Protein AF-0000000083951639 (afdb_homodimer)

Foldseek 3Di:
DKFKWKKKKKKFQPDFPVRVCVFQNAAPDWGAFQAFDDPVRDTHRITMGMHTPDSPRPDDHQVRLVVVLVSCVPTDCVVRVVGIQIAMEMEMEDAVPDDDDDDDPVSVVSCVVVVHYYYYDYDYD/DKFKWKKKKKKFQPDFPVRVCVFQNAAPDWGAFQAFDDPVRDTHRITMGMHTPDSPRPDDHQVRLVVVLVSCVPTDCPVRVVGIQIAMEMEMEDAVPDDDDDDDPVSVVSCVVVVHYYYYDYDYD

Sequence (250 aa):
MLDSYATLRVTSDTLSLKDINDLLGEPSDGFSKGDEYGNAKRLRNHTQWNLTLGRDKNSSLQSDILEILEFLSHKETDNLFEECSVDIFCMLSSDNGQGSFTLDQNVCDKLSKLKLPITFDFYSDMLDSYATLRVTSDTLSLKDINDLLGEPSDGFSKGDEYGNAKRLRNHTQWNLTLGRDKNSSLQSDILEILEFLSHKETDNLFEECSVDIFCMLSSDNGQGSFTLDQNVCDKLSKLKLPITFDFYSD

InterPro domains:
  IPR025459 Domain of unknown function DUF4279 [PF14106] (5-124)

Structure (mmCIF, N/CA/C/O backbone):
data_AF-0000000083951639-model_v1
#
loop_
_entity.id
_entity.type
_entity.pdbx_description
1 polymer 'DUF4279 domain-containing protein'
#
loop_
_atom_site.group_PDB
_atom_site.id
_atom_site.type_symbol
_atom_site.label_atom_id
_atom_site.label_alt_id
_atom_site.label_comp_id
_atom_site.label_asym_id
_atom_site.label_entity_id
_atom_site.label_seq_id
_atom_site.pdbx_PDB_ins_code
_atom_site.Cartn_x
_atom_site.Cartn_y
_atom_site.Cartn_z
_atom_site.occupancy
_atom_site.B_iso_or_equiv
_atom_site.auth_seq_id
_atom_site.auth_comp_id
_atom_site.auth_asym_id
_atom_site.auth_atom_id
_atom_site.pdbx_PDB_model_num
ATOM 1 N N . MET A 1 1 ? 15.047 6.73 -12.352 1 79.44 1 MET A N 1
ATOM 2 C CA . MET A 1 1 ? 13.672 6.438 -12.75 1 79.44 1 MET A CA 1
ATOM 3 C C . MET A 1 1 ? 13.141 5.211 -12.023 1 79.44 1 MET A C 1
ATOM 5 O O . MET A 1 1 ? 13.898 4.297 -11.703 1 79.44 1 MET A O 1
ATOM 9 N N . LEU A 1 2 ? 11.812 5.215 -11.641 1 86.19 2 LEU A N 1
ATOM 10 C CA . LEU A 1 2 ? 11.203 4.113 -10.906 1 86.19 2 LEU A CA 1
ATOM 11 C C . LEU A 1 2 ? 10.531 3.131 -11.859 1 86.19 2 LEU A C 1
ATOM 13 O O . LEU A 1 2 ? 9.648 3.516 -12.633 1 86.19 2 LEU A O 1
ATOM 17 N N . ASP A 1 3 ? 11.125 1.954 -11.984 1 90.31 3 ASP A N 1
ATOM 18 C CA . ASP A 1 3 ? 10.469 0.857 -12.695 1 90.31 3 ASP A CA 1
ATOM 19 C C . ASP A 1 3 ? 9.672 -0.02 -11.734 1 90.31 3 ASP A C 1
ATOM 21 O O . ASP A 1 3 ? 10.141 -0.333 -10.641 1 90.31 3 ASP A O 1
ATOM 25 N N . SER A 1 4 ? 8.477 -0.236 -12.078 1 93.44 4 SER A N 1
ATOM 26 C CA . SER A 1 4 ? 7.645 -1.018 -11.172 1 93.44 4 SER A CA 1
ATOM 27 C C . SER A 1 4 ? 6.688 -1.921 -11.945 1 93.44 4 SER A C 1
ATOM 29 O O . SER A 1 4 ? 6.352 -1.64 -13.094 1 93.44 4 SER A O 1
ATOM 31 N N . TYR A 1 5 ? 6.305 -3.018 -11.32 1 94.19 5 TYR A N 1
ATOM 32 C CA . TYR A 1 5 ? 5.238 -3.875 -11.836 1 94.19 5 TYR A CA 1
ATOM 33 C C . TYR A 1 5 ? 4.562 -4.637 -10.703 1 94.19 5 TYR A C 1
ATOM 35 O O . TYR A 1 5 ? 5.082 -4.691 -9.586 1 94.19 5 TYR A O 1
ATOM 43 N N . ALA A 1 6 ? 3.422 -5.16 -11.016 1 96.88 6 ALA A N 1
ATOM 44 C CA . ALA A 1 6 ? 2.65 -5.953 -10.055 1 96.88 6 ALA A CA 1
ATOM 45 C C . ALA A 1 6 ? 2.357 -7.344 -10.609 1 96.88 6 ALA A C 1
ATOM 47 O O . ALA A 1 6 ? 2.139 -7.512 -11.812 1 96.88 6 ALA A O 1
ATOM 48 N N . THR A 1 7 ? 2.391 -8.305 -9.758 1 97.69 7 THR A N 1
ATOM 49 C CA . THR A 1 7 ? 2.115 -9.688 -10.117 1 97.69 7 THR A CA 1
ATOM 50 C C . THR A 1 7 ? 1.106 -10.305 -9.156 1 97.69 7 THR A C 1
ATOM 52 O O . THR A 1 7 ? 1.239 -10.172 -7.934 1 97.69 7 THR A O 1
ATOM 55 N N . LEU A 1 8 ? 0.088 -10.945 -9.711 1 98 8 LEU A N 1
ATOM 56 C CA . LEU A 1 8 ? -0.769 -11.82 -8.914 1 98 8 LEU A CA 1
ATOM 57 C C . LEU A 1 8 ? 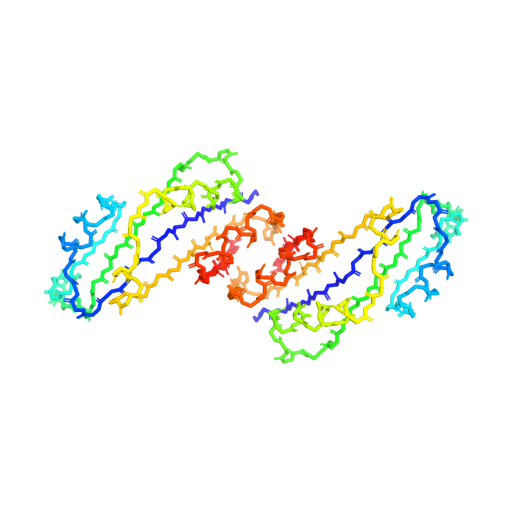-0.109 -13.18 -8.703 1 98 8 LEU A C 1
ATOM 59 O O . LEU A 1 8 ? 0.292 -13.836 -9.664 1 98 8 LEU A O 1
ATOM 63 N N . ARG A 1 9 ? 0.013 -13.586 -7.484 1 98.56 9 ARG A N 1
ATOM 64 C CA . ARG A 1 9 ? 0.642 -14.867 -7.176 1 98.56 9 ARG A CA 1
ATOM 65 C C . ARG A 1 9 ? -0.349 -15.812 -6.508 1 98.56 9 ARG A C 1
ATOM 67 O O . ARG A 1 9 ? -1.06 -15.422 -5.578 1 98.56 9 ARG A O 1
ATOM 74 N N . VAL A 1 10 ? -0.388 -16.984 -6.957 1 98.19 10 VAL A N 1
ATOM 75 C CA . VAL A 1 10 ? -1.181 -18.062 -6.371 1 98.19 10 VAL A CA 1
ATOM 76 C C . VAL A 1 10 ? -0.284 -19.266 -6.074 1 98.19 10 VAL A C 1
ATOM 78 O O . VAL A 1 10 ? 0.424 -19.75 -6.957 1 98.19 10 VAL A O 1
ATOM 81 N N . THR A 1 11 ? -0.278 -19.703 -4.887 1 98.5 11 THR A N 1
ATOM 82 C CA . THR A 1 11 ? 0.527 -20.844 -4.449 1 98.5 11 THR A CA 1
ATOM 83 C C . THR A 1 11 ? -0.359 -21.938 -3.861 1 98.5 11 THR A C 1
ATOM 85 O O . THR A 1 11 ? -1.304 -21.656 -3.123 1 98.5 11 THR A O 1
ATOM 88 N N . SER A 1 12 ? -0.054 -23.156 -4.168 1 98 12 SER A N 1
ATOM 89 C CA . SER A 1 12 ? -0.842 -24.266 -3.637 1 98 12 SER A CA 1
ATOM 90 C C . SER A 1 12 ? 0.036 -25.469 -3.34 1 98 12 SER A C 1
ATOM 92 O O . SER A 1 12 ? 0.951 -25.781 -4.105 1 98 12 SER A O 1
ATOM 94 N N . ASP A 1 13 ? -0.342 -26.172 -2.316 1 97 13 ASP A N 1
ATOM 95 C CA . ASP A 1 13 ? 0.334 -27.438 -1.987 1 97 13 ASP A CA 1
ATOM 96 C C . ASP A 1 13 ? -0.457 -28.625 -2.5 1 97 13 ASP A C 1
ATOM 98 O O . ASP A 1 13 ? 0.033 -29.766 -2.473 1 97 13 ASP A O 1
ATOM 102 N N . THR A 1 14 ? -1.58 -28.406 -2.953 1 95.88 14 THR A N 1
ATOM 103 C CA . THR A 1 14 ? -2.457 -29.531 -3.289 1 95.88 14 THR A CA 1
ATOM 104 C C . THR A 1 14 ? -2.832 -29.5 -4.766 1 95.88 14 THR A C 1
ATOM 106 O O . THR A 1 14 ? -2.883 -30.531 -5.422 1 95.88 14 THR A O 1
ATOM 109 N N . LEU A 1 15 ? -3.008 -28.328 -5.312 1 96.5 15 LEU A N 1
ATOM 110 C CA . LEU A 1 15 ? -3.455 -28.203 -6.695 1 96.5 15 LEU A CA 1
ATOM 111 C C . LEU A 1 15 ? -2.266 -28.188 -7.648 1 96.5 15 LEU A C 1
ATOM 113 O O . LEU A 1 15 ? -1.216 -27.625 -7.324 1 96.5 15 LEU A O 1
ATOM 117 N N . SER A 1 16 ? -2.492 -28.75 -8.844 1 97 16 SER A N 1
ATOM 118 C CA . SER A 1 16 ? -1.517 -28.625 -9.922 1 97 16 SER A CA 1
ATOM 119 C C . SER A 1 16 ? -1.681 -27.312 -10.664 1 97 16 SER A C 1
ATOM 121 O O . SER A 1 16 ? -2.678 -26.609 -10.492 1 97 16 SER A O 1
ATOM 123 N N . LEU A 1 17 ? -0.682 -27.031 -11.477 1 98.06 17 LEU A N 1
ATOM 124 C CA . LEU A 1 17 ? -0.789 -25.828 -12.312 1 98.06 17 LEU A CA 1
ATOM 125 C C . LEU A 1 17 ? -1.994 -25.922 -13.242 1 98.06 17 LEU A C 1
ATOM 127 O O . LEU A 1 17 ? -2.691 -24.938 -13.461 1 98.06 17 LEU A O 1
ATOM 131 N N . LYS A 1 18 ? -2.213 -27.062 -13.781 1 97.44 18 LYS A N 1
ATOM 132 C CA . LYS A 1 18 ? -3.359 -27.281 -14.664 1 97.44 18 LYS A CA 1
ATOM 133 C C . LYS A 1 18 ? -4.672 -26.984 -13.938 1 97.44 18 LYS A C 1
ATOM 135 O O . LYS A 1 18 ? -5.582 -26.375 -14.508 1 97.44 18 LYS A O 1
ATOM 140 N N . ASP A 1 19 ? -4.805 -27.406 -12.68 1 95.69 19 ASP A N 1
ATOM 141 C CA . ASP A 1 19 ? -5.996 -27.141 -11.883 1 95.69 19 ASP A CA 1
ATOM 142 C C . ASP A 1 19 ? -6.246 -25.641 -11.766 1 95.69 19 ASP A C 1
ATOM 144 O O . ASP A 1 19 ? -7.379 -25.172 -11.906 1 95.69 19 ASP A O 1
ATOM 148 N N . ILE A 1 20 ? -5.203 -24.875 -11.484 1 96.62 20 ILE A N 1
ATOM 149 C CA . ILE A 1 20 ? -5.324 -23.422 -11.297 1 96.62 20 ILE A CA 1
ATOM 150 C C . ILE A 1 20 ? -5.617 -22.75 -12.633 1 96.62 20 ILE A C 1
ATOM 152 O O . ILE A 1 20 ? -6.418 -21.812 -12.703 1 96.62 20 ILE A O 1
ATOM 156 N N . ASN A 1 21 ? -5.027 -23.266 -13.734 1 96.44 21 ASN A N 1
ATOM 157 C CA . ASN A 1 21 ? -5.324 -22.766 -15.07 1 96.44 21 ASN A CA 1
ATOM 158 C C . ASN A 1 21 ? -6.809 -22.875 -15.398 1 96.44 21 ASN A C 1
ATOM 160 O O . ASN A 1 21 ? -7.379 -21.984 -16.031 1 96.44 21 ASN A O 1
ATOM 164 N N . ASP A 1 22 ? -7.332 -23.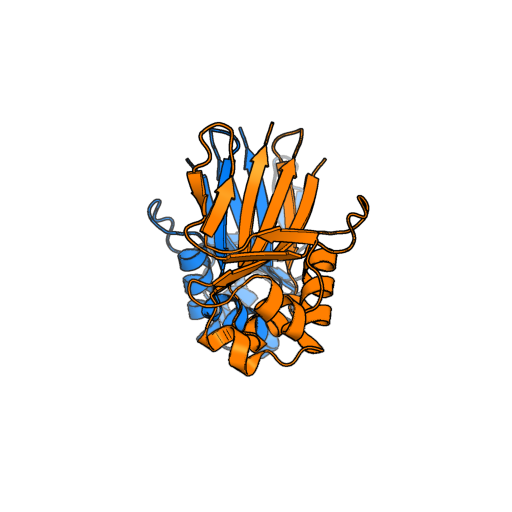938 -15.023 1 94.25 22 ASP A N 1
ATOM 165 C CA . ASP A 1 22 ? -8.75 -24.172 -15.305 1 94.25 22 ASP A CA 1
ATOM 166 C C . ASP A 1 22 ? -9.617 -23.125 -14.609 1 94.25 22 ASP A C 1
ATOM 168 O O . ASP A 1 22 ? -10.703 -22.797 -15.086 1 94.25 22 ASP A O 1
ATOM 172 N N . LEU A 1 23 ? -9.117 -22.609 -13.5 1 93.12 23 LEU A N 1
ATOM 173 C CA . LEU A 1 23 ? -9.867 -21.625 -12.719 1 93.12 23 LEU A CA 1
ATOM 174 C C . LEU A 1 23 ? -9.562 -20.219 -13.195 1 93.12 23 LEU A C 1
ATOM 176 O O . LEU A 1 23 ? -10.469 -19.391 -13.305 1 93.12 23 LEU A O 1
ATOM 180 N N . LEU A 1 24 ? -8.305 -19.906 -13.539 1 95.62 24 LEU A N 1
ATOM 181 C CA . LEU A 1 24 ? -7.875 -18.516 -13.711 1 95.62 24 LEU A CA 1
ATOM 182 C C . LEU A 1 24 ? -7.363 -18.281 -15.133 1 95.62 24 LEU A C 1
ATOM 184 O O . LEU A 1 24 ? -7.191 -17.141 -15.547 1 95.62 24 LEU A O 1
ATOM 188 N N . GLY A 1 25 ? -7.191 -19.266 -15.852 1 95.44 25 GLY A N 1
ATOM 189 C CA . GLY A 1 25 ? -6.527 -19.141 -17.141 1 95.44 25 GLY A CA 1
ATOM 190 C C . GLY A 1 25 ? -5.02 -19.297 -17.047 1 95.44 25 GLY A C 1
ATOM 191 O O . GLY A 1 25 ? -4.48 -19.578 -15.984 1 95.44 25 GLY A O 1
ATOM 192 N N . GLU A 1 26 ? -4.305 -19.094 -18.203 1 96.44 26 GLU A N 1
ATOM 193 C CA . GLU A 1 26 ? -2.859 -19.297 -18.281 1 96.44 26 GLU A CA 1
ATOM 194 C C . GLU A 1 26 ? -2.104 -18.172 -17.578 1 96.44 26 GLU A C 1
ATOM 196 O O . GLU A 1 26 ? -2.432 -17 -17.734 1 96.44 26 GLU A O 1
ATOM 201 N N . PRO A 1 27 ? -1.123 -18.594 -16.812 1 97.44 27 PRO A N 1
ATOM 202 C CA . PRO A 1 27 ? -0.288 -17.594 -16.156 1 97.44 27 PRO A CA 1
ATOM 203 C C . PRO A 1 27 ? 0.772 -17 -17.078 1 97.44 27 PRO A C 1
ATOM 205 O O . PRO A 1 27 ? 0.932 -17.453 -18.203 1 97.44 27 PRO A O 1
ATOM 208 N N . SER A 1 28 ? 1.388 -15.906 -16.594 1 97.25 28 SER A N 1
ATOM 209 C CA . SER A 1 28 ? 2.607 -15.438 -17.25 1 97.25 28 SER A CA 1
ATOM 210 C C . SER A 1 28 ? 3.766 -16.406 -17.016 1 97.25 28 SER A C 1
ATOM 212 O O . SER A 1 28 ? 4.629 -16.562 -17.875 1 97.25 28 SER A O 1
ATOM 214 N N . ASP A 1 29 ? 3.82 -17 -15.82 1 97.44 29 ASP A N 1
ATOM 215 C CA . ASP A 1 29 ? 4.785 -18.031 -15.461 1 97.44 29 ASP A CA 1
ATOM 216 C C . ASP A 1 29 ? 4.273 -18.891 -14.297 1 97.44 29 ASP A C 1
ATOM 218 O O . ASP A 1 29 ? 3.371 -18.469 -13.57 1 97.44 29 ASP A O 1
ATOM 222 N N . GLY A 1 30 ? 4.773 -20.109 -14.258 1 98.25 30 GLY A N 1
ATOM 223 C CA . GLY A 1 30 ? 4.344 -21 -13.188 1 98.25 30 GLY A CA 1
ATOM 224 C C . GLY A 1 30 ? 4.902 -22.406 -13.328 1 98.25 30 GLY A C 1
ATOM 225 O O . GLY A 1 30 ? 5.547 -22.734 -14.32 1 98.25 30 GLY A O 1
ATOM 226 N N . PHE A 1 31 ? 4.711 -23.188 -12.258 1 98.44 31 PHE A N 1
ATOM 227 C CA . PHE A 1 31 ? 5.105 -24.578 -12.234 1 98.44 31 PHE A CA 1
ATOM 228 C C . PHE A 1 31 ? 4.223 -25.375 -11.273 1 98.44 31 PHE A C 1
ATOM 230 O O . PHE A 1 31 ? 3.539 -24.797 -10.43 1 98.44 31 PHE A O 1
ATOM 237 N N . SER A 1 32 ? 4.285 -26.719 -11.445 1 98.19 32 SER A N 1
ATOM 238 C CA . SER A 1 32 ? 3.525 -27.609 -10.562 1 98.19 32 SER A CA 1
ATOM 239 C C . SER A 1 32 ? 4.426 -28.25 -9.508 1 98.19 32 SER A C 1
ATOM 241 O O . SER A 1 32 ? 5.605 -28.484 -9.766 1 98.19 32 SER A O 1
ATOM 243 N N . LYS A 1 33 ? 3.758 -28.438 -8.453 1 97.38 33 LYS A N 1
ATOM 244 C CA . LYS A 1 33 ? 4.438 -29.266 -7.469 1 97.38 33 LYS A CA 1
ATOM 245 C C . LYS A 1 33 ? 4.91 -30.578 -8.094 1 97.38 33 LYS A C 1
ATOM 247 O O . LYS A 1 33 ? 4.172 -31.219 -8.844 1 97.38 33 LYS A O 1
ATOM 252 N N . GLY A 1 34 ? 6.176 -30.953 -7.742 1 97 34 GLY A N 1
ATOM 253 C CA . GLY A 1 34 ? 6.715 -32.219 -8.242 1 97 34 GLY A CA 1
ATOM 254 C C . GLY A 1 34 ? 7.492 -32.062 -9.531 1 97 34 GLY A C 1
ATOM 255 O O . GLY A 1 34 ? 8.219 -32.969 -9.938 1 97 34 GLY A O 1
ATOM 256 N N . ASP A 1 35 ? 7.289 -30.906 -10.25 1 96.62 35 ASP A N 1
ATOM 257 C CA . ASP A 1 35 ? 8.086 -30.641 -11.438 1 96.62 35 ASP A CA 1
ATOM 258 C C . ASP A 1 35 ? 9.57 -30.562 -11.102 1 96.62 35 ASP A C 1
ATOM 260 O O . ASP A 1 35 ? 9.945 -30.062 -10.031 1 96.62 35 ASP A O 1
ATOM 264 N N . GLU A 1 36 ? 10.406 -30.922 -11.992 1 95.81 36 GLU A N 1
ATOM 265 C CA . GLU A 1 36 ? 11.852 -30.812 -11.805 1 95.81 36 GLU A CA 1
ATOM 266 C C . GLU A 1 36 ? 12.352 -29.422 -12.148 1 95.81 36 GLU A C 1
ATOM 268 O O . GLU A 1 36 ? 11.828 -28.781 -13.062 1 95.81 36 GLU A O 1
ATOM 273 N N . TYR A 1 37 ? 13.25 -28.922 -11.336 1 92.81 37 TYR A N 1
ATOM 274 C CA . TYR A 1 37 ? 13.852 -27.625 -11.656 1 92.81 37 TYR A CA 1
ATOM 275 C C . TYR A 1 37 ? 15.336 -27.609 -11.312 1 92.81 37 TYR A C 1
ATOM 277 O O . TYR A 1 37 ? 15.781 -28.359 -10.438 1 92.81 37 TYR A O 1
ATOM 285 N N . GLY A 1 38 ? 16.047 -26.719 -12.047 1 90.38 38 GLY A N 1
ATOM 286 C CA . GLY A 1 38 ? 17.484 -26.562 -11.859 1 90.38 38 GLY A CA 1
ATOM 287 C C . GLY A 1 38 ? 18.297 -27.688 -12.461 1 90.38 38 GLY A C 1
ATOM 288 O O . GLY A 1 38 ? 17.734 -28.641 -13.008 1 90.38 38 GLY A O 1
ATOM 289 N N . ASN A 1 39 ? 19.656 -27.5 -12.375 1 92.44 39 ASN A N 1
ATOM 290 C CA . ASN A 1 39 ? 20.578 -28.484 -12.945 1 92.44 39 ASN A CA 1
ATOM 291 C C . ASN A 1 39 ? 20.547 -29.797 -12.172 1 92.44 39 ASN A C 1
ATOM 293 O O . ASN A 1 39 ? 20.719 -30.875 -12.766 1 92.44 39 ASN A O 1
ATOM 297 N N . ALA A 1 40 ? 20.359 -29.844 -10.914 1 93.25 40 ALA A N 1
ATOM 298 C CA . ALA A 1 40 ? 20.328 -31.016 -10.055 1 93.25 40 ALA A CA 1
ATOM 299 C C . ALA A 1 40 ? 18.953 -31.688 -10.078 1 93.25 40 ALA A C 1
ATOM 301 O O . ALA A 1 40 ? 18.703 -32.625 -9.32 1 93.25 40 ALA A O 1
ATOM 302 N N . LYS A 1 41 ? 18.109 -31.312 -10.828 1 92.62 41 LYS A N 1
ATOM 303 C CA . LYS A 1 41 ? 16.766 -31.859 -11.023 1 92.62 41 LYS A CA 1
ATOM 304 C C . LYS A 1 41 ? 16.016 -31.953 -9.695 1 92.62 41 LYS A C 1
ATOM 306 O O . LYS A 1 41 ? 15.414 -32.969 -9.391 1 92.62 41 LYS A O 1
ATOM 311 N N . ARG A 1 42 ? 16.141 -31 -8.984 1 92.56 42 ARG A N 1
ATOM 312 C CA . ARG A 1 42 ? 15.383 -30.922 -7.746 1 92.56 42 ARG A CA 1
ATOM 313 C C . ARG A 1 42 ? 13.883 -30.828 -8.031 1 92.56 42 ARG A C 1
ATOM 315 O O . ARG A 1 42 ? 13.477 -30.375 -9.102 1 92.56 42 ARG A O 1
ATOM 322 N N . LEU A 1 43 ? 12.992 -31.219 -7.102 1 97.12 43 LEU A N 1
ATOM 323 C CA . LEU A 1 43 ? 11.547 -31.219 -7.289 1 97.12 43 LEU A CA 1
ATOM 324 C C . LEU A 1 43 ? 10.914 -30 -6.613 1 97.12 43 LEU A C 1
ATOM 326 O O . LEU A 1 43 ? 11.266 -29.672 -5.48 1 97.12 43 LEU A O 1
ATOM 330 N N . ARG A 1 44 ? 9.977 -29.422 -7.332 1 97.31 44 ARG A N 1
ATOM 331 C CA . ARG A 1 44 ? 9.219 -28.328 -6.75 1 97.31 44 ARG A CA 1
ATOM 332 C C . ARG A 1 44 ? 8.359 -28.797 -5.582 1 97.31 44 ARG A C 1
ATOM 334 O O . ARG A 1 44 ? 7.684 -29.828 -5.676 1 97.31 44 ARG A O 1
ATOM 341 N N . ASN A 1 45 ? 8.273 -28 -4.527 1 97.19 45 ASN A N 1
ATOM 342 C CA . ASN A 1 45 ? 7.574 -28.438 -3.322 1 97.19 45 ASN A CA 1
ATOM 343 C C . ASN A 1 45 ? 6.172 -27.844 -3.236 1 97.19 45 ASN A C 1
ATOM 345 O O . ASN A 1 45 ? 5.426 -28.141 -2.303 1 97.19 45 ASN A O 1
ATOM 349 N N . HIS A 1 46 ? 5.852 -27.047 -4.148 1 98.5 46 HIS A N 1
ATOM 350 C CA . HIS A 1 46 ? 4.52 -26.469 -4.262 1 98.5 46 HIS A CA 1
ATOM 351 C C . HIS A 1 46 ? 4.219 -26.062 -5.699 1 98.5 46 HIS A C 1
ATOM 353 O O . HIS A 1 46 ? 5.113 -26.062 -6.551 1 98.5 46 HIS A O 1
ATOM 359 N N . THR A 1 47 ? 2.98 -25.828 -5.926 1 98.56 47 THR A N 1
ATOM 360 C CA . THR A 1 47 ? 2.566 -25.25 -7.203 1 98.56 47 THR A CA 1
ATOM 361 C C . THR A 1 47 ? 2.562 -23.734 -7.137 1 98.56 47 THR A C 1
ATOM 363 O O . THR A 1 47 ? 2.129 -23.141 -6.141 1 98.56 47 THR A O 1
ATOM 366 N N . GLN A 1 48 ? 3.043 -23.141 -8.195 1 98.69 48 GLN A N 1
ATOM 367 C CA . GLN A 1 48 ? 3.084 -21.672 -8.297 1 98.69 48 GLN A CA 1
ATOM 368 C C . GLN A 1 48 ? 2.457 -21.203 -9.609 1 98.69 48 GLN A C 1
ATOM 370 O O . GLN A 1 48 ? 2.771 -21.719 -10.68 1 98.69 48 GLN A O 1
ATOM 375 N N . TRP A 1 49 ? 1.519 -20.25 -9.492 1 98.69 49 TRP A N 1
ATOM 376 C CA . TRP A 1 49 ? 0.878 -19.562 -10.609 1 98.69 49 TRP A CA 1
ATOM 377 C C . TRP A 1 49 ? 1.028 -18.047 -10.492 1 98.69 49 TRP A C 1
ATOM 379 O O . TRP A 1 49 ? 0.565 -17.453 -9.516 1 98.69 49 TRP A O 1
ATOM 389 N N . ASN A 1 50 ? 1.749 -17.422 -11.477 1 98.62 50 ASN A N 1
ATOM 390 C CA . ASN A 1 50 ? 1.989 -15.977 -11.461 1 98.62 50 ASN A CA 1
ATOM 391 C C . ASN A 1 50 ? 1.416 -15.297 -12.703 1 98.62 50 ASN A C 1
ATOM 393 O O . ASN A 1 50 ? 1.592 -15.789 -13.82 1 98.62 50 ASN A O 1
ATOM 397 N N . LEU A 1 51 ? 0.746 -14.188 -12.5 1 97.88 51 LEU A N 1
ATOM 398 C CA . LEU A 1 51 ? 0.236 -13.414 -13.625 1 97.88 51 LEU A CA 1
ATOM 399 C C . LEU A 1 51 ? 0.682 -11.953 -13.531 1 97.88 51 LEU A C 1
ATOM 401 O O . LEU A 1 51 ? 0.329 -11.258 -12.578 1 97.88 51 LEU A O 1
ATOM 405 N N . THR A 1 52 ? 1.453 -11.469 -14.383 1 95.88 52 THR A N 1
ATOM 406 C CA . THR A 1 52 ? 1.812 -10.07 -14.578 1 95.88 52 THR A CA 1
ATOM 407 C C . THR A 1 52 ? 1.188 -9.523 -15.859 1 95.88 52 THR A C 1
ATOM 409 O O . THR A 1 52 ? 1.397 -10.078 -16.938 1 95.88 52 THR A O 1
ATOM 412 N N . LEU A 1 53 ? 0.354 -8.422 -15.594 1 89.19 53 LEU A N 1
ATOM 413 C CA . LEU A 1 53 ? -0.347 -7.867 -16.75 1 89.19 53 LEU A CA 1
ATOM 414 C C . LEU A 1 53 ? 0.345 -6.602 -17.25 1 89.19 53 LEU A C 1
ATOM 416 O O . LEU A 1 53 ? 0.902 -5.84 -16.453 1 89.19 53 LEU A O 1
ATOM 420 N N . GLY A 1 54 ? 0.235 -6.09 -18.375 1 68.88 54 GLY A N 1
ATOM 421 C CA . GLY A 1 54 ? 0.542 -4.797 -18.969 1 68.88 54 GLY A CA 1
ATOM 422 C C . GLY A 1 54 ? 1.983 -4.371 -18.766 1 68.88 54 GLY A C 1
ATOM 423 O O . GLY A 1 54 ? 2.248 -3.324 -18.172 1 68.88 54 GLY A O 1
ATOM 424 N N . ARG A 1 55 ? 3.004 -5.027 -19.141 1 69.56 55 ARG A N 1
ATOM 425 C CA . ARG A 1 55 ? 4.367 -4.555 -18.922 1 69.56 55 ARG A CA 1
ATOM 426 C C . ARG A 1 55 ? 4.637 -3.275 -19.703 1 69.56 55 ARG A C 1
ATOM 428 O O . ARG A 1 55 ? 5.762 -3.045 -20.156 1 69.56 55 ARG A O 1
ATOM 435 N N . ASP A 1 56 ? 3.492 -2.477 -19.719 1 69.12 56 ASP A N 1
ATOM 436 C CA . ASP A 1 56 ? 3.752 -1.177 -20.328 1 69.12 56 ASP A CA 1
ATOM 437 C C . ASP A 1 56 ? 4.605 -0.301 -19.422 1 69.12 56 ASP A C 1
ATOM 439 O O . ASP A 1 56 ? 4.203 0.006 -18.297 1 69.12 56 ASP A O 1
ATOM 443 N N . LYS A 1 57 ? 5.777 -0.043 -19.891 1 68.62 57 LYS A N 1
ATOM 444 C CA . LYS A 1 57 ? 6.77 0.729 -19.141 1 68.62 57 LYS A CA 1
ATOM 445 C C . LYS A 1 57 ? 6.215 2.094 -18.75 1 68.62 57 LYS A C 1
ATOM 447 O O . LYS A 1 57 ? 6.719 2.73 -17.828 1 68.62 57 LYS A O 1
ATOM 452 N N . ASN A 1 58 ? 5.082 2.426 -19.359 1 76.31 58 ASN A N 1
ATOM 453 C CA . ASN A 1 58 ? 4.539 3.744 -19.047 1 76.31 58 ASN A CA 1
ATOM 454 C C . ASN A 1 58 ? 3.416 3.662 -18.016 1 76.31 58 ASN A C 1
ATOM 456 O O . ASN A 1 58 ? 2.887 4.688 -17.578 1 76.31 58 ASN A O 1
ATOM 460 N N . SER A 1 59 ? 3.227 2.455 -17.562 1 83.94 59 SER A N 1
ATOM 461 C CA . SER A 1 59 ? 2.131 2.309 -16.609 1 83.94 59 SER A CA 1
ATOM 462 C C . SER A 1 59 ? 2.59 2.613 -15.188 1 83.94 59 SER A C 1
ATOM 464 O O . SER A 1 59 ? 3.771 2.477 -14.867 1 83.94 59 SER A O 1
ATOM 466 N N . SER A 1 60 ? 1.636 3.146 -14.422 1 90.19 60 SER A N 1
ATOM 467 C CA . SER A 1 60 ? 1.91 3.34 -13 1 90.19 60 SER A CA 1
ATOM 468 C C . SER A 1 60 ? 1.659 2.062 -12.211 1 90.19 60 SER A C 1
ATOM 470 O O . SER A 1 60 ? 0.923 1.181 -12.656 1 90.19 60 SER A O 1
ATOM 472 N N . LEU A 1 61 ? 2.275 1.98 -11.148 1 93.69 61 LEU A N 1
ATOM 473 C CA . LEU A 1 61 ? 2.08 0.819 -10.289 1 93.69 61 LEU A CA 1
ATOM 474 C C . LEU A 1 61 ? 0.607 0.651 -9.93 1 93.69 61 LEU A C 1
ATOM 476 O O . LEU A 1 61 ? 0.083 -0.465 -9.945 1 93.69 61 LEU A O 1
ATOM 480 N N . GLN A 1 62 ? -0.018 1.776 -9.648 1 94.44 62 GLN A N 1
ATOM 481 C CA . GLN A 1 62 ? -1.435 1.703 -9.305 1 94.44 62 GLN A CA 1
ATOM 482 C C . GLN A 1 62 ? -2.25 1.122 -10.453 1 94.44 62 GLN A C 1
ATOM 484 O O . GLN A 1 62 ? -3.158 0.319 -10.234 1 94.44 62 GLN A O 1
ATOM 489 N N . SER A 1 63 ? -1.954 1.537 -11.609 1 93.75 63 SER A N 1
ATOM 490 C CA . SER A 1 63 ? -2.676 1.014 -12.766 1 93.75 63 SER A CA 1
ATOM 491 C C . SER A 1 63 ? -2.449 -0.486 -12.922 1 93.75 63 SER A C 1
ATOM 493 O O . SER A 1 63 ? -3.369 -1.224 -13.281 1 93.75 63 SER A O 1
ATOM 495 N N . ASP A 1 64 ? -1.224 -0.929 -12.711 1 95.12 64 ASP A N 1
ATOM 496 C CA . ASP A 1 64 ? -0.916 -2.354 -12.789 1 95.12 64 ASP A CA 1
ATOM 497 C C . ASP A 1 64 ? -1.734 -3.148 -11.773 1 95.12 64 ASP A C 1
ATOM 499 O O . ASP A 1 64 ? -2.295 -4.195 -12.102 1 95.12 64 ASP A O 1
ATOM 503 N N . ILE A 1 65 ? -1.822 -2.646 -10.617 1 97 65 ILE A N 1
ATOM 504 C CA . ILE A 1 65 ? -2.562 -3.307 -9.547 1 97 65 ILE A CA 1
ATOM 505 C C . ILE A 1 65 ? -4.043 -3.375 -9.906 1 97 65 ILE A C 1
ATOM 507 O O . ILE A 1 65 ? -4.676 -4.426 -9.773 1 97 65 ILE A O 1
ATOM 511 N N . LEU A 1 66 ? -4.559 -2.287 -10.414 1 95.56 66 LEU A N 1
ATOM 512 C CA . LEU A 1 66 ? -5.977 -2.219 -10.75 1 95.56 66 LEU A CA 1
ATOM 513 C C . LEU A 1 66 ? -6.316 -3.207 -11.859 1 95.56 66 LEU A C 1
ATOM 515 O O . LEU A 1 66 ? -7.395 -3.809 -11.852 1 95.56 66 LEU A O 1
ATOM 519 N N . GLU A 1 67 ? -5.414 -3.346 -12.773 1 95 67 GLU A N 1
ATOM 520 C CA . GLU A 1 67 ? -5.648 -4.309 -13.852 1 95 67 GLU A CA 1
ATOM 521 C C . GLU A 1 67 ? -5.758 -5.727 -13.305 1 95 67 GLU A C 1
ATOM 523 O O . GLU A 1 67 ? -6.617 -6.5 -13.727 1 95 67 GLU A O 1
ATOM 528 N N . ILE A 1 68 ? -4.918 -6.094 -12.422 1 96.12 68 ILE A N 1
ATOM 529 C CA . ILE A 1 68 ? -4.941 -7.41 -11.797 1 96.12 68 ILE A CA 1
ATOM 530 C C . ILE A 1 68 ? -6.246 -7.594 -11.023 1 96.12 68 ILE A C 1
ATOM 532 O O . ILE A 1 68 ? -6.887 -8.641 -11.117 1 96.12 68 ILE A O 1
ATOM 536 N N . LEU A 1 69 ? -6.609 -6.57 -10.305 1 95.62 69 LEU A N 1
ATOM 537 C CA . LEU A 1 69 ? -7.828 -6.648 -9.5 1 95.62 69 LEU A CA 1
ATOM 538 C C . LEU A 1 69 ? -9.062 -6.77 -10.391 1 95.62 69 LEU A C 1
ATOM 540 O O . LEU A 1 69 ? -10.008 -7.484 -10.062 1 95.62 69 LEU A O 1
ATOM 544 N N . GLU A 1 70 ? -9.039 -6.094 -11.453 1 94.12 70 GLU A N 1
ATOM 545 C CA . GLU A 1 70 ? -10.125 -6.219 -12.422 1 94.12 70 GLU A CA 1
ATOM 546 C C . GLU A 1 70 ? -10.188 -7.633 -12.992 1 94.12 70 GLU A C 1
ATOM 548 O O . GLU A 1 70 ? -11.273 -8.203 -13.133 1 94.12 70 GLU A O 1
ATOM 553 N N . PHE A 1 71 ? -9.078 -8.156 -13.344 1 95.25 71 PHE A N 1
ATOM 554 C CA . PHE A 1 71 ? -9 -9.531 -13.812 1 95.25 71 PHE A CA 1
ATOM 555 C C . PHE A 1 71 ? -9.633 -10.484 -12.805 1 95.25 71 PHE A C 1
ATOM 557 O O . PHE A 1 71 ? -10.461 -11.32 -13.172 1 95.25 71 PHE A O 1
ATOM 564 N N . LEU A 1 72 ? -9.328 -10.367 -11.562 1 93.75 72 LEU A N 1
ATOM 565 C CA . LEU A 1 72 ? -9.812 -11.273 -10.523 1 93.75 72 LEU A CA 1
ATOM 566 C C . LEU A 1 72 ? -11.305 -11.094 -10.297 1 93.75 72 LEU A C 1
ATOM 568 O O . LEU A 1 72 ? -12 -12.047 -9.938 1 93.75 72 LEU A O 1
ATOM 572 N N . SER A 1 73 ? -11.703 -9.859 -10.461 1 90.69 73 SER A N 1
ATOM 573 C CA . SER A 1 73 ? -13.109 -9.555 -10.188 1 90.69 73 SER A CA 1
ATOM 574 C C . SER A 1 73 ? -14.023 -10.312 -11.141 1 90.69 73 SER A C 1
ATOM 576 O O . SER A 1 73 ? -15.211 -10.492 -10.859 1 90.69 73 SER A O 1
ATOM 578 N N . HIS A 1 74 ? -13.508 -10.82 -12.188 1 90.94 74 HIS A N 1
ATOM 579 C CA . HIS A 1 74 ? -14.289 -11.531 -13.195 1 90.94 74 HIS A CA 1
ATOM 580 C C . HIS A 1 74 ? -14.172 -13.039 -13.016 1 90.94 74 HIS A C 1
ATOM 582 O O . HIS A 1 74 ? -14.75 -13.805 -13.797 1 90.94 74 HIS A O 1
ATOM 588 N N . LYS A 1 75 ? -13.453 -13.398 -12.055 1 91.5 75 LYS A N 1
ATOM 589 C CA . LYS A 1 75 ? -13.219 -14.828 -11.836 1 91.5 75 LYS A CA 1
ATOM 590 C C . LYS A 1 75 ? -13.984 -15.328 -10.609 1 91.5 75 LYS A C 1
ATOM 592 O O . LYS A 1 75 ? -14.281 -14.555 -9.703 1 91.5 75 LYS A O 1
ATOM 597 N N . GLU A 1 76 ? -14.406 -16.547 -10.664 1 83 76 GLU A N 1
ATOM 598 C CA . GLU A 1 76 ? -14.922 -17.219 -9.469 1 83 76 GLU A CA 1
ATOM 599 C C . GLU A 1 76 ? -13.781 -17.672 -8.562 1 83 76 GLU A C 1
ATOM 601 O O . GLU A 1 76 ? -13.062 -18.625 -8.875 1 83 76 GLU A O 1
ATOM 606 N N . THR A 1 77 ? -13.602 -16.953 -7.414 1 80.62 77 THR A N 1
ATOM 607 C CA . THR A 1 77 ? -12.398 -17.172 -6.617 1 80.62 77 THR A CA 1
ATOM 608 C C . THR A 1 77 ? -12.727 -17.906 -5.32 1 80.62 77 THR A C 1
ATOM 610 O O . THR A 1 77 ? -11.844 -18.156 -4.5 1 80.62 77 THR A O 1
ATOM 613 N N . ASP A 1 78 ? -13.938 -18.234 -5.102 1 79.5 78 ASP A N 1
ATOM 614 C CA . ASP A 1 78 ? -14.32 -18.812 -3.816 1 79.5 78 ASP A CA 1
ATOM 615 C C . ASP A 1 78 ? -13.492 -20.047 -3.496 1 79.5 78 ASP A C 1
ATOM 617 O O . ASP A 1 78 ? -12.961 -20.188 -2.389 1 79.5 78 ASP A O 1
ATOM 621 N N . ASN A 1 79 ? -13.375 -20.953 -4.406 1 83.25 79 ASN A N 1
ATOM 622 C CA . ASN A 1 79 ? -12.641 -22.188 -4.16 1 83.25 79 ASN A CA 1
ATOM 623 C C . ASN A 1 79 ? -11.133 -21.953 -4.18 1 83.25 79 ASN A C 1
ATOM 625 O O . ASN A 1 79 ? -10.383 -22.688 -3.535 1 83.25 79 ASN A O 1
ATOM 629 N N . LEU A 1 80 ? -10.727 -20.953 -4.773 1 88.38 80 LEU A N 1
ATOM 630 C CA . LEU A 1 80 ? -9.305 -20.656 -4.918 1 88.38 80 LEU A CA 1
ATOM 631 C C . LEU A 1 80 ? -8.688 -20.281 -3.572 1 88.38 80 LEU A C 1
ATOM 633 O O . LEU A 1 80 ? -7.652 -20.812 -3.186 1 88.38 80 LEU A O 1
ATOM 637 N N . PHE A 1 81 ? -9.414 -19.484 -2.814 1 88.62 81 PHE A N 1
ATOM 638 C CA . PHE A 1 81 ? -8.883 -18.953 -1.567 1 88.62 81 PHE A CA 1
ATOM 639 C C . PHE A 1 81 ? -8.883 -20.016 -0.48 1 88.62 81 PHE A C 1
ATOM 641 O O . PHE A 1 81 ? -8.18 -19.891 0.525 1 88.62 81 PHE A O 1
ATOM 648 N N . GLU A 1 82 ? -9.633 -21.047 -0.711 1 89.56 82 GLU A N 1
ATOM 649 C CA . GLU A 1 82 ? -9.672 -22.141 0.245 1 89.56 82 GLU A CA 1
ATOM 650 C C . GLU A 1 82 ? -8.477 -23.078 0.075 1 89.56 82 GLU A C 1
ATOM 652 O O . GLU A 1 82 ? -7.953 -23.609 1.055 1 89.56 82 GLU A O 1
ATOM 657 N N . GLU A 1 83 ? -7.996 -23.188 -1.103 1 92.12 83 GLU A N 1
ATOM 658 C CA . GLU A 1 83 ? -7 -24.219 -1.396 1 92.12 83 GLU A CA 1
ATOM 659 C C . GLU A 1 83 ? -5.645 -23.594 -1.719 1 92.12 83 GLU A C 1
ATOM 661 O O . GLU A 1 83 ? -4.641 -24.297 -1.828 1 92.12 83 GLU A O 1
ATOM 666 N N . CYS A 1 84 ? -5.641 -22.281 -1.821 1 96.94 84 CYS A N 1
ATOM 667 C CA . CYS A 1 84 ? -4.422 -21.609 -2.262 1 96.94 84 CYS A CA 1
ATOM 668 C C . CYS A 1 84 ? -4.137 -20.375 -1.406 1 96.94 84 CYS A C 1
ATOM 670 O O . CYS A 1 84 ? -5.043 -19.844 -0.772 1 96.94 84 CYS A O 1
ATOM 672 N N . SER A 1 85 ? -2.889 -20.031 -1.376 1 96.56 85 SER A N 1
ATOM 673 C CA . SER A 1 85 ? -2.48 -18.719 -0.91 1 96.56 85 SER A CA 1
ATOM 674 C C . SER A 1 85 ? -2.385 -17.734 -2.066 1 96.56 85 SER A C 1
ATOM 676 O O . SER A 1 85 ? -1.742 -18.016 -3.08 1 96.56 85 SER A O 1
ATOM 678 N N . VAL A 1 86 ? -3.045 -16.641 -1.961 1 97 86 VAL A N 1
ATOM 679 C CA . VAL A 1 86 ? -3.1 -15.664 -3.039 1 97 86 VAL A CA 1
ATOM 680 C C . VAL A 1 86 ? -2.654 -14.297 -2.52 1 97 86 VAL A C 1
ATOM 682 O O . VAL A 1 86 ? -3.047 -13.883 -1.425 1 97 86 VAL A O 1
ATOM 685 N N . ASP A 1 87 ? -1.779 -13.602 -3.252 1 97.75 87 ASP A N 1
ATOM 686 C CA . ASP A 1 87 ? -1.383 -12.242 -2.895 1 97.75 87 ASP A CA 1
ATOM 687 C C . ASP A 1 87 ? -0.976 -11.445 -4.129 1 97.75 87 ASP A C 1
ATOM 689 O O . ASP A 1 87 ? -0.933 -11.984 -5.238 1 97.75 87 ASP A O 1
ATOM 693 N N . ILE A 1 88 ? -0.842 -10.164 -3.979 1 98.19 88 ILE A N 1
ATOM 694 C CA . ILE A 1 88 ? -0.246 -9.312 -5 1 98.19 88 ILE A CA 1
ATOM 695 C C . ILE A 1 88 ? 1.175 -8.93 -4.59 1 98.19 88 ILE A C 1
ATOM 697 O O . ILE A 1 88 ? 1.398 -8.453 -3.475 1 98.19 88 ILE A O 1
ATOM 701 N N . PHE A 1 89 ? 2.074 -9.18 -5.453 1 98.31 89 PHE A N 1
ATOM 702 C CA . PHE A 1 89 ? 3.475 -8.836 -5.238 1 98.31 89 PHE A CA 1
ATOM 703 C C . PHE A 1 89 ? 3.902 -7.707 -6.172 1 98.31 89 PHE A C 1
ATOM 705 O O . PHE A 1 89 ? 3.764 -7.82 -7.391 1 98.31 89 PHE A O 1
ATOM 712 N N . CYS A 1 90 ? 4.441 -6.625 -5.562 1 97.5 90 CYS A N 1
ATOM 713 C CA . CYS A 1 90 ? 4.879 -5.469 -6.34 1 97.5 90 CYS A CA 1
ATOM 714 C C . CYS A 1 90 ? 6.391 -5.293 -6.25 1 97.5 90 CYS A C 1
ATOM 716 O O . CYS A 1 90 ? 6.945 -5.191 -5.152 1 97.5 90 CYS A O 1
ATOM 718 N N . MET A 1 91 ? 6.957 -5.25 -7.332 1 94.94 91 MET A N 1
ATOM 719 C CA . MET A 1 91 ? 8.383 -4.953 -7.434 1 94.94 91 MET A CA 1
ATOM 720 C C . MET A 1 91 ? 8.609 -3.51 -7.871 1 94.94 91 MET A C 1
ATOM 722 O O . MET A 1 91 ? 7.961 -3.033 -8.805 1 94.94 91 MET A O 1
ATOM 726 N N . LEU A 1 92 ? 9.422 -2.84 -7.156 1 94.5 92 LEU A N 1
ATOM 727 C CA . LEU A 1 92 ? 9.828 -1.482 -7.508 1 94.5 92 LEU A CA 1
ATOM 728 C C . LEU A 1 92 ? 11.344 -1.364 -7.582 1 94.5 92 LEU A C 1
ATOM 730 O O . LEU A 1 92 ? 12.047 -1.695 -6.621 1 94.5 92 LEU A O 1
ATOM 734 N N . SER A 1 93 ? 11.836 -0.921 -8.688 1 93.06 93 SER A N 1
ATOM 735 C CA . SER A 1 93 ? 13.273 -0.739 -8.883 1 93.06 93 SER A CA 1
ATOM 736 C C . SER A 1 93 ? 13.594 0.69 -9.305 1 93.06 93 SER A C 1
ATOM 738 O O . SER A 1 93 ? 12.898 1.265 -10.148 1 93.06 93 SER A O 1
ATOM 740 N N . SER A 1 94 ? 14.508 1.286 -8.703 1 92.19 94 SER A N 1
ATOM 741 C CA . SER A 1 94 ? 14.914 2.654 -9.008 1 92.19 94 SER A CA 1
ATOM 742 C C . SER A 1 94 ? 16.406 2.736 -9.312 1 92.19 94 SER A C 1
ATOM 744 O O . SER A 1 94 ? 17.219 2.08 -8.656 1 92.19 94 SER A O 1
ATOM 746 N N . ASP A 1 95 ? 16.828 3.611 -10.258 1 89.44 95 ASP A N 1
ATOM 747 C CA . ASP A 1 95 ? 18.234 3.766 -10.641 1 89.44 95 ASP A CA 1
ATOM 748 C C . ASP A 1 95 ? 18.922 4.809 -9.766 1 89.44 95 ASP A C 1
ATOM 750 O O . ASP A 1 95 ? 20.156 4.848 -9.695 1 89.44 95 ASP A O 1
ATOM 754 N N . ASN A 1 96 ? 18.25 5.605 -9.148 1 90 96 ASN A N 1
ATOM 755 C CA . ASN A 1 96 ? 18.859 6.672 -8.359 1 90 96 ASN A CA 1
ATOM 756 C C . ASN A 1 96 ? 18.562 6.508 -6.871 1 90 96 ASN A C 1
ATOM 758 O O . ASN A 1 96 ? 18.828 7.41 -6.074 1 90 96 ASN A O 1
ATOM 762 N N . GLY A 1 97 ? 17.953 5.516 -6.52 1 90.12 97 GLY A N 1
ATOM 763 C CA . GLY A 1 97 ? 17.719 5.176 -5.125 1 90.12 97 GLY A CA 1
ATOM 764 C C . GLY A 1 97 ? 16.5 5.875 -4.539 1 90.12 97 GLY A C 1
ATOM 765 O O . GLY A 1 97 ? 16.312 5.883 -3.318 1 90.12 97 GLY A O 1
ATOM 766 N N . GLN A 1 98 ? 15.719 6.453 -5.41 1 91.94 98 GLN A N 1
ATOM 767 C CA . GLN A 1 98 ? 14.523 7.152 -4.941 1 91.94 98 GLN A CA 1
ATOM 768 C C . GLN A 1 98 ? 13.297 6.738 -5.746 1 91.94 98 GLN A C 1
ATOM 770 O O . GLN A 1 98 ? 13.414 6.27 -6.879 1 91.94 98 GLN A O 1
ATOM 775 N N . GLY A 1 99 ? 12.102 6.859 -5.18 1 92.69 99 GLY A N 1
ATOM 776 C CA . GLY A 1 99 ? 10.844 6.574 -5.848 1 92.69 99 GLY A CA 1
ATOM 777 C C . GLY A 1 99 ? 9.633 6.828 -4.969 1 92.69 99 GLY A C 1
ATOM 778 O O . GLY A 1 99 ? 9.742 6.844 -3.74 1 92.69 99 GLY A O 1
ATOM 779 N N . SER A 1 100 ? 8.57 7.047 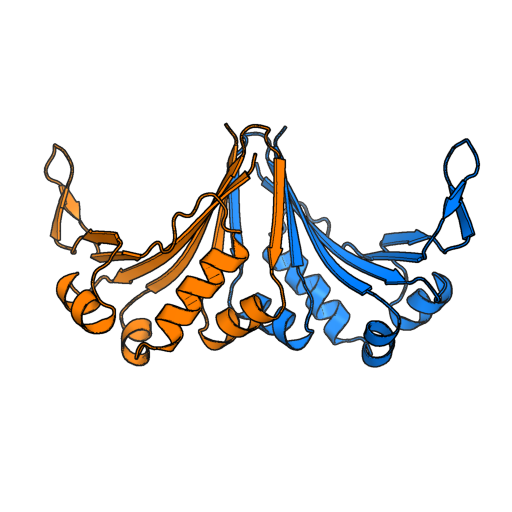-5.672 1 95 100 SER A N 1
ATOM 780 C CA . SER A 1 100 ? 7.324 7.32 -4.961 1 95 100 SER A CA 1
ATOM 781 C C . SER A 1 100 ? 6.121 6.781 -5.73 1 95 100 SER A C 1
ATOM 783 O O . SER A 1 100 ? 6.148 6.703 -6.957 1 95 100 SER A O 1
ATOM 785 N N . PHE A 1 101 ? 5.121 6.395 -4.973 1 95.25 101 PHE A N 1
ATOM 786 C CA . PHE A 1 101 ? 3.844 6.039 -5.574 1 95.25 101 PHE A CA 1
ATOM 787 C C . PHE A 1 101 ? 2.707 6.203 -4.57 1 95.25 101 PHE A C 1
ATOM 789 O O . PHE A 1 101 ? 2.943 6.254 -3.363 1 95.25 101 PHE A O 1
ATOM 796 N N . THR A 1 102 ? 1.513 6.277 -5.102 1 97.12 102 THR A N 1
ATOM 797 C CA . THR A 1 102 ? 0.316 6.484 -4.293 1 97.12 102 THR A CA 1
ATOM 798 C C . THR A 1 102 ? -0.743 5.434 -4.613 1 97.12 102 THR A C 1
ATOM 800 O O . THR A 1 102 ? -0.92 5.059 -5.773 1 97.12 102 THR A O 1
ATOM 803 N N . LEU A 1 103 ? -1.385 4.957 -3.584 1 97.25 103 LEU A N 1
ATOM 804 C CA . LEU A 1 103 ? -2.615 4.184 -3.723 1 97.25 103 LEU A CA 1
ATOM 805 C C . LEU A 1 103 ? -3.824 5.008 -3.291 1 97.25 103 LEU A C 1
ATOM 807 O O . LEU A 1 103 ? -3.816 5.613 -2.217 1 97.25 103 LEU A O 1
ATOM 811 N N . ASP A 1 104 ? -4.75 4.961 -4.133 1 95.5 104 ASP A N 1
ATOM 812 C CA . ASP A 1 104 ? -5.945 5.711 -3.758 1 95.5 104 ASP A CA 1
ATOM 813 C C . ASP A 1 104 ? -7.023 4.781 -3.211 1 95.5 104 ASP A C 1
ATOM 815 O O . ASP A 1 104 ? -6.781 3.59 -3.002 1 95.5 104 ASP A O 1
ATOM 819 N N . GLN A 1 105 ? -8.156 5.402 -2.955 1 93.38 105 GLN A N 1
ATOM 820 C CA . GLN A 1 105 ? -9.258 4.688 -2.32 1 93.38 105 GLN A CA 1
ATOM 821 C C . GLN A 1 105 ? -9.734 3.531 -3.189 1 93.38 105 GLN A C 1
ATOM 823 O O . GLN A 1 105 ? -10.125 2.48 -2.674 1 93.38 105 GLN A O 1
ATOM 828 N N . ASN A 1 106 ? -9.711 3.713 -4.438 1 94.56 106 ASN A N 1
ATOM 829 C CA . ASN A 1 106 ? -10.203 2.682 -5.344 1 94.56 106 ASN A CA 1
ATOM 830 C C . ASN A 1 106 ? -9.406 1.388 -5.207 1 94.56 106 ASN A C 1
ATOM 832 O O . ASN A 1 106 ? -9.977 0.305 -5.098 1 94.56 106 ASN A O 1
ATOM 836 N N . VAL A 1 107 ? -8.109 1.518 -5.184 1 96.25 107 VAL A N 1
ATOM 837 C CA . VAL A 1 107 ? -7.25 0.348 -5.062 1 96.25 107 VAL A CA 1
ATOM 838 C C . VAL A 1 107 ? -7.461 -0.316 -3.705 1 96.25 107 VAL A C 1
ATOM 840 O O . VAL A 1 107 ? -7.641 -1.533 -3.625 1 96.25 107 VAL A O 1
ATOM 843 N N . CYS A 1 108 ? -7.52 0.459 -2.682 1 96.19 108 CYS A N 1
ATOM 844 C CA . CYS A 1 108 ? -7.664 -0.09 -1.337 1 96.19 108 CYS A CA 1
ATOM 845 C C . CYS A 1 108 ? -9.023 -0.762 -1.163 1 96.19 108 CYS A C 1
ATOM 847 O O . CYS A 1 108 ? -9.125 -1.789 -0.492 1 96.19 108 CYS A O 1
ATOM 849 N N . ASP A 1 109 ? -10.008 -0.224 -1.764 1 94.69 109 ASP A N 1
ATOM 850 C CA . ASP A 1 109 ? -11.344 -0.807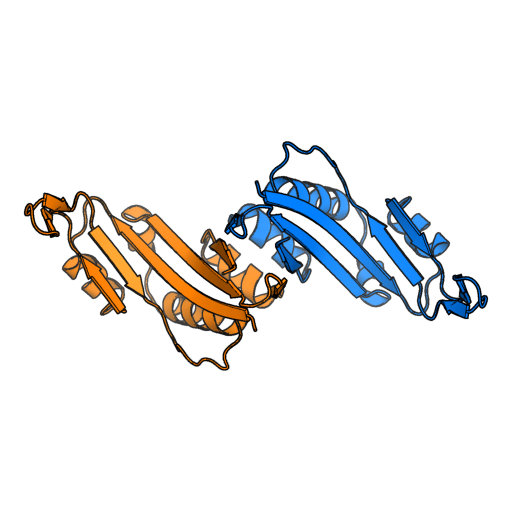 -1.713 1 94.69 109 ASP A CA 1
ATOM 851 C C . ASP A 1 109 ? -11.367 -2.193 -2.352 1 94.69 109 ASP A C 1
ATOM 853 O O . ASP A 1 109 ? -11.898 -3.143 -1.771 1 94.69 109 ASP A O 1
ATOM 857 N N . LYS A 1 110 ? -10.836 -2.266 -3.477 1 94.62 110 LYS A N 1
ATOM 858 C CA . LYS A 1 110 ? -10.828 -3.535 -4.199 1 94.62 110 LYS A CA 1
ATOM 859 C C . LYS A 1 110 ? -9.984 -4.578 -3.475 1 94.62 110 LYS A C 1
ATOM 861 O O . LYS A 1 110 ? -10.367 -5.742 -3.383 1 94.62 110 LYS A O 1
ATOM 866 N N . LEU A 1 111 ? -8.836 -4.164 -2.955 1 95.25 111 LEU A N 1
ATOM 867 C CA . LEU A 1 111 ? -7.984 -5.07 -2.188 1 95.25 111 LEU A CA 1
ATOM 868 C C . LEU A 1 111 ? -8.719 -5.594 -0.958 1 95.25 111 LEU A C 1
ATOM 870 O O . LEU A 1 111 ? -8.641 -6.781 -0.641 1 95.25 111 LEU A O 1
ATOM 874 N N . SER A 1 112 ? -9.383 -4.707 -0.321 1 93.38 112 SER A N 1
ATOM 875 C CA . SER A 1 112 ? -10.125 -5.078 0.881 1 93.38 112 SER A CA 1
ATOM 876 C C . SER A 1 112 ? -11.234 -6.07 0.563 1 93.38 112 SER A C 1
ATOM 878 O O . SER A 1 112 ? -11.398 -7.074 1.263 1 93.38 112 SER A O 1
ATOM 880 N N . LYS A 1 113 ? -11.992 -5.859 -0.432 1 90.62 113 LYS A N 1
ATOM 881 C CA . LYS A 1 113 ? -13.109 -6.711 -0.827 1 90.62 113 LYS A CA 1
ATOM 882 C C . LYS A 1 113 ? -12.633 -8.125 -1.147 1 90.62 113 LYS A C 1
ATOM 884 O O . LYS A 1 113 ? -13.305 -9.102 -0.804 1 90.62 113 LYS A O 1
ATOM 889 N N . LEU A 1 114 ? -11.484 -8.195 -1.742 1 90.62 114 LEU A N 1
ATOM 890 C CA . LEU A 1 114 ? -10.953 -9.484 -2.162 1 90.62 114 LEU A CA 1
ATOM 891 C C . LEU A 1 114 ? -10.094 -10.102 -1.066 1 90.62 114 LEU A C 1
ATOM 893 O O . LEU A 1 114 ? -9.617 -11.234 -1.208 1 90.62 114 LEU A O 1
ATOM 897 N N . LYS A 1 115 ? -9.844 -9.336 -0.018 1 90.12 115 LYS A N 1
ATOM 898 C CA . LYS A 1 115 ? -9.062 -9.766 1.137 1 90.12 115 LYS A CA 1
ATOM 899 C C . LYS A 1 115 ? -7.656 -10.188 0.719 1 90.12 115 LYS A C 1
ATOM 901 O O . LYS A 1 115 ? -7.156 -11.219 1.174 1 90.12 115 LYS A O 1
ATOM 906 N N . LEU A 1 116 ? -7.059 -9.461 -0.139 1 94.94 116 LEU A N 1
ATOM 907 C CA . LEU A 1 116 ? -5.742 -9.812 -0.663 1 94.94 116 LEU A CA 1
ATOM 908 C C . LEU A 1 116 ? -4.648 -9.016 0.039 1 94.94 116 LEU A C 1
ATOM 910 O O . LEU A 1 116 ? -4.699 -7.785 0.081 1 94.94 116 LEU A O 1
ATOM 914 N N . PRO A 1 117 ? -3.711 -9.727 0.583 1 97.06 117 PRO A N 1
ATOM 915 C CA . PRO A 1 117 ? -2.52 -8.984 0.992 1 97.06 117 PRO A CA 1
ATOM 916 C C . PRO A 1 117 ? -1.692 -8.492 -0.195 1 97.06 117 PRO A C 1
ATOM 918 O O . PRO A 1 117 ? -1.71 -9.117 -1.262 1 97.06 117 PRO A O 1
ATOM 921 N N . ILE A 1 118 ? -1.025 -7.379 -0.011 1 98.38 118 ILE A N 1
ATOM 922 C CA . ILE A 1 118 ? -0.18 -6.828 -1.065 1 98.38 118 ILE A CA 1
ATOM 923 C C . ILE A 1 118 ? 1.206 -6.516 -0.505 1 98.38 118 ILE A C 1
ATOM 925 O O . ILE A 1 118 ? 1.329 -5.914 0.563 1 98.38 118 ILE A O 1
ATOM 929 N N . THR A 1 119 ? 2.213 -6.977 -1.166 1 98.31 119 THR A N 1
ATOM 930 C CA . THR A 1 119 ? 3.598 -6.797 -0.748 1 98.31 119 THR A CA 1
ATOM 931 C C . THR A 1 119 ? 4.348 -5.906 -1.734 1 98.31 119 THR A C 1
ATOM 933 O O . THR A 1 119 ? 4.211 -6.062 -2.949 1 98.31 119 THR A O 1
ATOM 936 N N . PHE A 1 120 ? 5.074 -4.969 -1.208 1 97.56 120 PHE A N 1
ATOM 937 C CA . PHE A 1 120 ? 5.941 -4.102 -1.993 1 97.56 120 PHE A CA 1
ATOM 938 C C . PHE A 1 120 ? 7.41 -4.402 -1.711 1 97.56 120 PHE A C 1
ATOM 940 O O . PHE A 1 120 ? 7.844 -4.379 -0.557 1 97.56 120 PHE A O 1
ATOM 947 N N . ASP A 1 121 ? 8.102 -4.738 -2.727 1 96.25 121 ASP A N 1
ATOM 948 C CA . ASP A 1 121 ? 9.523 -5.035 -2.65 1 96.25 121 ASP A CA 1
ATOM 949 C C . ASP A 1 121 ? 10.344 -4.027 -3.453 1 96.25 121 ASP A C 1
ATOM 951 O O . ASP A 1 121 ? 10.234 -3.963 -4.68 1 96.25 121 ASP A O 1
ATOM 955 N N . PHE A 1 122 ? 11.148 -3.273 -2.777 1 94.81 122 PHE A N 1
ATOM 956 C CA . PHE A 1 122 ? 11.938 -2.227 -3.416 1 94.81 122 PHE A CA 1
ATOM 957 C C . PHE A 1 122 ? 13.406 -2.637 -3.516 1 94.81 122 PHE A C 1
ATOM 959 O O . PHE A 1 122 ? 13.953 -3.219 -2.58 1 94.81 122 PHE A O 1
ATOM 966 N N . TYR A 1 123 ? 13.953 -2.314 -4.66 1 91.88 123 TYR A N 1
ATOM 967 C CA . TYR A 1 123 ? 15.367 -2.549 -4.926 1 91.88 123 TYR A CA 1
ATOM 968 C C . TYR A 1 123 ? 15.992 -1.351 -5.629 1 91.88 123 TYR A C 1
ATOM 970 O O . TYR A 1 123 ? 15.375 -0.737 -6.5 1 91.88 123 TYR A O 1
ATOM 978 N N . SER A 1 124 ? 17.094 -0.893 -5.062 1 88.19 124 SER A N 1
ATOM 979 C CA . SER A 1 124 ? 17.828 0.143 -5.773 1 88.19 124 SER A CA 1
ATOM 980 C C . SER A 1 124 ? 19.203 -0.361 -6.215 1 88.19 124 SER A C 1
ATOM 982 O O . SER A 1 124 ? 19.844 -1.126 -5.5 1 88.19 124 SER A O 1
ATOM 984 N N . ASP A 1 125 ? 19.516 -0.147 -7.43 1 73.56 125 ASP A N 1
ATOM 985 C CA . ASP A 1 125 ? 20.844 -0.469 -7.961 1 73.56 125 ASP A CA 1
ATOM 986 C C . ASP A 1 125 ? 21.875 0.589 -7.559 1 73.56 125 ASP A C 1
ATOM 988 O O . ASP A 1 125 ? 21.531 1.768 -7.426 1 73.56 125 ASP A O 1
ATOM 992 N N . MET B 1 1 ? 19.281 -2.066 6.367 1 79.62 1 MET B N 1
ATOM 993 C CA . MET B 1 1 ? 18.062 -2.119 7.18 1 79.62 1 MET B CA 1
ATOM 994 C C . MET B 1 1 ? 17.047 -1.104 6.695 1 79.62 1 MET B C 1
ATOM 996 O O . MET B 1 1 ? 17.406 -0.041 6.188 1 79.62 1 MET B O 1
ATOM 1000 N N . LEU B 1 2 ? 15.703 -1.464 6.754 1 86.5 2 LEU B N 1
ATOM 1001 C CA . LEU B 1 2 ? 14.641 -0.583 6.285 1 86.5 2 LEU B CA 1
ATOM 1002 C C . LEU B 1 2 ? 14.062 0.234 7.438 1 86.5 2 LEU B C 1
ATOM 1004 O O . LEU B 1 2 ? 13.594 -0.329 8.43 1 86.5 2 LEU B O 1
ATOM 1008 N N . ASP B 1 3 ? 14.336 1.521 7.426 1 90.44 3 ASP B N 1
ATOM 1009 C CA . ASP B 1 3 ? 13.68 2.443 8.352 1 90.44 3 ASP B CA 1
ATOM 1010 C C . ASP B 1 3 ? 12.43 3.051 7.719 1 90.44 3 ASP B C 1
ATOM 1012 O O . ASP B 1 3 ? 12.438 3.422 6.543 1 90.44 3 ASP B O 1
ATOM 1016 N N . SER B 1 4 ? 11.398 2.986 8.43 1 93.5 4 SER B N 1
ATOM 1017 C CA . SER B 1 4 ? 10.148 3.496 7.863 1 93.5 4 SER B CA 1
ATOM 1018 C C . SER B 1 4 ? 9.289 4.164 8.93 1 93.5 4 SER B C 1
ATOM 1020 O O . SER B 1 4 ? 9.414 3.863 10.117 1 93.5 4 SER B O 1
ATOM 1022 N N . TYR B 1 5 ? 8.453 5.102 8.508 1 94.25 5 TYR B N 1
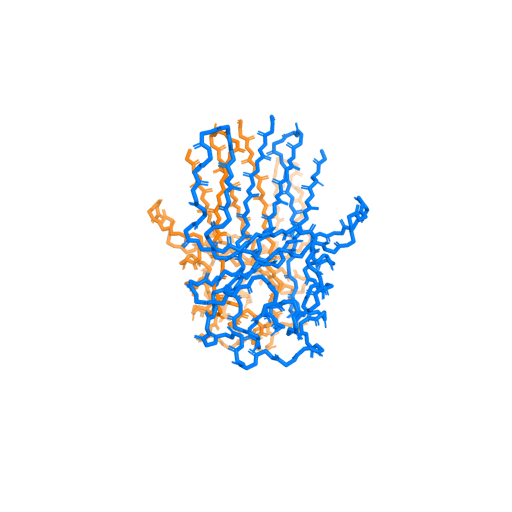ATOM 1023 C CA . TYR B 1 5 ? 7.426 5.684 9.359 1 94.25 5 TYR B CA 1
ATOM 1024 C C . TYR B 1 5 ? 6.262 6.203 8.523 1 94.25 5 TYR B C 1
ATOM 1026 O O . TYR B 1 5 ? 6.375 6.348 7.305 1 94.25 5 TYR B O 1
ATOM 1034 N N . ALA B 1 6 ? 5.184 6.438 9.195 1 96.94 6 ALA B N 1
ATOM 1035 C CA . ALA B 1 6 ? 3.979 6.965 8.562 1 96.94 6 ALA B CA 1
ATOM 1036 C C . ALA B 1 6 ? 3.531 8.266 9.234 1 96.94 6 ALA B C 1
ATOM 1038 O O . ALA B 1 6 ? 3.662 8.422 10.445 1 96.94 6 ALA B O 1
ATOM 1039 N N . THR B 1 7 ? 3.062 9.156 8.461 1 97.75 7 THR B N 1
ATOM 1040 C CA . THR B 1 7 ? 2.57 10.445 8.938 1 97.75 7 THR B CA 1
ATOM 1041 C C . THR B 1 7 ? 1.188 10.742 8.367 1 97.75 7 THR B C 1
ATOM 1043 O O . THR B 1 7 ? 0.963 10.594 7.164 1 97.75 7 THR B O 1
ATOM 1046 N N . LEU B 1 8 ? 0.269 11.133 9.234 1 98 8 LEU B N 1
ATOM 1047 C CA . LEU B 1 8 ? -0.986 11.727 8.789 1 98 8 LEU B CA 1
ATOM 1048 C C . LEU B 1 8 ? -0.792 13.195 8.43 1 98 8 LEU B C 1
ATOM 1050 O O . LEU B 1 8 ? -0.287 13.977 9.242 1 98 8 LEU B O 1
ATOM 1054 N N . ARG B 1 9 ? -1.173 13.562 7.254 1 98.56 9 ARG B N 1
ATOM 1055 C CA . ARG B 1 9 ? -1.02 14.945 6.812 1 98.56 9 ARG B CA 1
ATOM 1056 C C . ARG B 1 9 ? -2.375 15.586 6.527 1 98.56 9 ARG B C 1
ATOM 1058 O O . ARG B 1 9 ? -3.219 14.984 5.855 1 98.56 9 ARG B O 1
ATOM 1065 N N . VAL B 1 10 ? -2.562 16.734 7.016 1 98.19 10 VAL B N 1
ATOM 1066 C CA . VAL B 1 10 ? -3.744 17.547 6.75 1 98.19 10 VAL B CA 1
ATOM 1067 C C . VAL B 1 10 ? -3.32 18.922 6.234 1 98.19 10 VAL B C 1
ATOM 1069 O O . VAL B 1 10 ? -2.52 19.609 6.871 1 98.19 10 VAL B O 1
ATOM 1072 N N . THR B 1 11 ? -3.811 19.297 5.129 1 98.5 11 THR B N 1
ATOM 1073 C CA . THR B 1 11 ? -3.5 20.578 4.504 1 98.5 11 THR B CA 1
ATOM 1074 C C . THR B 1 11 ? -4.773 21.391 4.266 1 98.5 11 THR B C 1
ATOM 1076 O O . THR B 1 11 ? -5.793 20.844 3.848 1 98.5 11 THR B O 1
ATOM 1079 N N . SER B 1 12 ? -4.711 22.656 4.523 1 98 12 SER B N 1
ATOM 1080 C CA . SER B 1 12 ? -5.879 23.5 4.309 1 98 12 SER B CA 1
ATOM 1081 C C . SER B 1 12 ? -5.473 24.875 3.799 1 98 12 SER B C 1
ATOM 1083 O O . SER B 1 12 ? -4.48 25.453 4.254 1 98 12 SER B O 1
ATOM 1085 N N . ASP B 1 13 ? -6.312 25.422 2.965 1 97 13 ASP B N 1
ATOM 1086 C CA . ASP B 1 13 ? -6.113 26.781 2.492 1 97 13 ASP B CA 1
ATOM 1087 C C . ASP B 1 13 ? -6.984 27.766 3.273 1 97 13 ASP B C 1
ATOM 1089 O O . ASP B 1 13 ? -6.828 28.984 3.139 1 97 13 ASP B O 1
ATOM 1093 N N . THR B 1 14 ? -7.812 27.297 4.047 1 95.81 14 THR B N 1
ATOM 1094 C CA . THR B 1 14 ? -8.797 28.172 4.684 1 95.81 14 THR B CA 1
ATOM 1095 C C . THR B 1 14 ? -8.672 28.109 6.203 1 95.81 14 THR B C 1
ATOM 1097 O O . THR B 1 14 ? -8.773 29.125 6.879 1 95.81 14 THR B O 1
ATOM 1100 N N . LEU B 1 15 ? -8.352 26.953 6.73 1 96.5 15 LEU B N 1
ATOM 1101 C CA . LEU B 1 15 ? -8.297 26.781 8.18 1 96.5 15 LEU B CA 1
ATOM 1102 C C . LEU B 1 15 ? -6.902 27.094 8.711 1 96.5 15 LEU B C 1
ATOM 1104 O O . LEU B 1 15 ? -5.898 26.812 8.055 1 96.5 15 LEU B O 1
ATOM 1108 N N . SER B 1 16 ? -6.895 27.641 9.938 1 97 16 SER B N 1
ATOM 1109 C CA . SER B 1 16 ? -5.633 27.828 10.648 1 97 16 SER B CA 1
ATOM 1110 C C . SER B 1 16 ? -5.211 26.547 11.359 1 97 16 SER B C 1
ATOM 1112 O O . SER B 1 16 ? -6.004 25.609 11.477 1 97 16 SER B O 1
ATOM 1114 N N . LEU B 1 17 ? -3.961 26.547 11.812 1 98.06 17 LEU B N 1
ATOM 1115 C CA . LEU B 1 17 ? -3.496 25.406 12.586 1 98.06 17 LEU B CA 1
ATOM 1116 C C . LEU B 1 17 ? -4.332 25.234 13.852 1 98.06 17 LEU B C 1
ATOM 1118 O O . LEU B 1 17 ? -4.645 24.109 14.242 1 98.06 17 LEU B O 1
ATOM 1122 N N . LYS B 1 18 ? -4.66 26.297 14.477 1 97.38 18 LYS B N 1
ATOM 1123 C CA . LYS B 1 18 ? -5.488 26.25 15.68 1 97.38 18 LYS B CA 1
ATOM 1124 C C . LYS B 1 18 ? -6.84 25.609 15.391 1 97.38 18 LYS B C 1
ATOM 1126 O O . LYS B 1 18 ? -7.34 24.812 16.188 1 97.38 18 LYS B O 1
ATOM 1131 N N . ASP B 1 19 ? -7.457 25.922 14.25 1 95.69 19 ASP B N 1
ATOM 1132 C CA . ASP B 1 19 ? -8.727 25.328 13.852 1 95.69 19 ASP B CA 1
ATOM 1133 C C . ASP B 1 19 ? -8.609 23.797 13.758 1 95.69 19 ASP B C 1
ATOM 1135 O O . ASP B 1 19 ? -9.484 23.078 14.234 1 95.69 19 ASP B O 1
ATOM 1139 N N . ILE B 1 20 ? -7.555 23.328 13.141 1 96.56 20 ILE B N 1
ATOM 1140 C CA . ILE B 1 20 ? -7.355 21.891 12.938 1 96.56 20 ILE B CA 1
ATOM 1141 C C . ILE B 1 20 ? -7.035 21.219 14.273 1 96.56 20 ILE B C 1
ATOM 1143 O O . ILE B 1 20 ? -7.504 20.125 14.555 1 96.56 20 ILE B O 1
ATOM 1147 N N . ASN B 1 21 ? -6.277 21.906 15.156 1 96.38 21 ASN B N 1
ATOM 1148 C CA . ASN B 1 21 ? -6 21.406 16.5 1 96.38 21 ASN B CA 1
ATOM 1149 C C . ASN B 1 21 ? -7.285 21.156 17.281 1 96.38 21 ASN B C 1
ATOM 1151 O O . ASN B 1 21 ? -7.379 20.172 18.031 1 96.38 21 ASN B O 1
ATOM 1155 N N . ASP B 1 22 ? -8.148 22.031 17.125 1 94.19 22 ASP B N 1
ATOM 1156 C CA . ASP B 1 22 ? -9.414 21.906 17.844 1 94.19 22 ASP B CA 1
ATOM 1157 C C . ASP B 1 22 ? -10.156 20.641 17.422 1 94.19 22 ASP B C 1
ATOM 1159 O O . ASP B 1 22 ? -10.914 20.062 18.203 1 94.19 22 ASP B O 1
ATOM 1163 N N . LEU B 1 23 ? -9.922 20.219 16.188 1 93.06 23 LEU B N 1
ATOM 1164 C CA . LEU B 1 23 ? -10.609 19.047 15.648 1 93.06 23 LEU B CA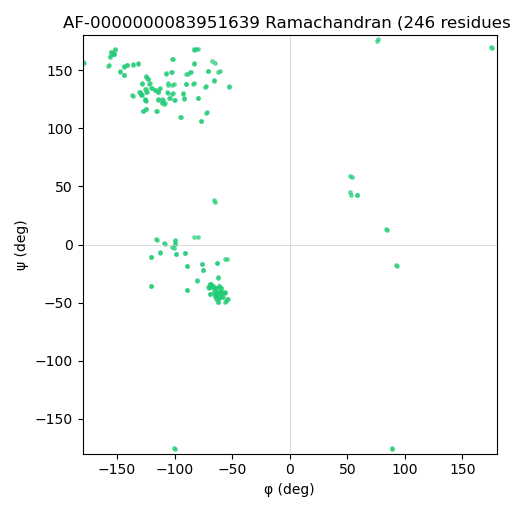 1
ATOM 1165 C C . LEU B 1 23 ? -9.82 17.781 15.945 1 93.06 23 LEU B C 1
ATOM 1167 O O . LEU B 1 23 ? -10.398 16.75 16.297 1 93.06 23 LEU B O 1
ATOM 1171 N N . LEU B 1 24 ? -8.484 17.828 15.859 1 95.62 24 LEU B N 1
ATOM 1172 C CA . LEU B 1 24 ? -7.688 16.609 15.828 1 95.62 24 LEU B CA 1
ATOM 1173 C C . LEU B 1 24 ? -6.715 16.562 17 1 95.62 24 LEU B C 1
ATOM 1175 O O . LEU B 1 24 ? -6.137 15.523 17.297 1 95.62 24 LEU B O 1
ATOM 1179 N N . GLY B 1 25 ? -6.57 17.609 17.688 1 95.44 25 GLY B N 1
ATOM 1180 C CA . GLY B 1 25 ? -5.527 17.703 18.688 1 95.44 25 GLY B CA 1
ATOM 1181 C C . GLY B 1 25 ? -4.215 18.219 18.141 1 95.44 25 GLY B C 1
ATOM 1182 O O . GLY B 1 25 ? -4.125 18.594 16.969 1 95.44 25 GLY B O 1
ATOM 1183 N N . GLU B 1 26 ? -3.16 18.266 18.984 1 96.38 26 GLU B N 1
ATOM 1184 C CA . GLU B 1 26 ? -1.866 18.828 18.625 1 96.38 26 GLU B CA 1
ATOM 1185 C C . GLU B 1 26 ? -1.112 17.906 17.656 1 96.38 26 GLU B C 1
ATOM 1187 O O . GLU B 1 26 ? -1.063 16.703 17.875 1 96.38 26 GLU B O 1
ATOM 1192 N N . PRO B 1 27 ? -0.549 18.516 16.672 1 97.44 27 PRO B N 1
ATOM 1193 C CA . PRO B 1 27 ? 0.259 17.734 15.727 1 97.44 27 PRO B CA 1
ATOM 1194 C C . PRO B 1 27 ? 1.672 17.469 16.25 1 97.44 27 PRO B C 1
ATOM 1196 O O . PRO B 1 27 ? 2.061 18 17.297 1 97.44 27 PRO B O 1
ATOM 1199 N N . SER B 1 28 ? 2.357 16.562 15.555 1 97.31 28 SER B N 1
ATOM 1200 C CA . SER B 1 28 ? 3.797 16.438 15.766 1 97.31 28 SER B CA 1
ATOM 1201 C C . SER B 1 28 ? 4.535 17.656 15.219 1 97.31 28 SER B C 1
ATOM 1203 O O . SER B 1 28 ? 5.559 18.062 15.766 1 97.31 28 SER B O 1
ATOM 1205 N N . ASP B 1 29 ? 4.051 18.203 14.102 1 97.44 29 ASP B N 1
ATOM 1206 C CA . ASP B 1 29 ? 4.559 19.422 13.5 1 97.44 29 ASP B CA 1
ATOM 1207 C C . ASP B 1 29 ? 3.506 20.078 12.602 1 97.44 29 ASP B C 1
ATOM 1209 O O . ASP B 1 29 ? 2.559 19.406 12.164 1 97.44 29 ASP B O 1
ATOM 1213 N N . GLY B 1 30 ? 3.627 21.391 12.453 1 98.25 30 GLY B N 1
ATOM 1214 C CA . GLY B 1 30 ? 2.67 22.109 11.617 1 98.25 30 GLY B CA 1
ATOM 1215 C C . GLY B 1 30 ? 2.869 23.609 11.625 1 98.25 30 GLY B C 1
ATOM 1216 O O . GLY B 1 30 ? 3.697 24.125 12.383 1 98.25 30 GLY B O 1
ATOM 1217 N N . PHE B 1 31 ? 2.168 24.25 10.711 1 98.38 31 PHE B N 1
ATOM 1218 C CA . PHE B 1 31 ? 2.166 25.703 10.617 1 98.38 31 PHE B CA 1
ATOM 1219 C C . PHE B 1 31 ? 0.857 26.203 10.016 1 98.38 31 PHE B C 1
ATOM 1221 O O . PHE B 1 31 ? 0.111 25.438 9.406 1 98.38 31 PHE B O 1
ATOM 1228 N N . SER B 1 32 ? 0.628 27.516 10.203 1 98.12 32 SER B N 1
ATOM 1229 C CA . SER B 1 32 ? -0.566 28.141 9.641 1 98.12 32 SER B CA 1
ATOM 1230 C C . SER B 1 32 ? -0.233 28.938 8.391 1 98.12 32 SER B C 1
ATOM 1232 O O . SER B 1 32 ? 0.866 29.484 8.266 1 98.12 32 SER B O 1
ATOM 1234 N N . LYS B 1 33 ? -1.229 28.906 7.609 1 97.31 33 LYS B N 1
ATOM 1235 C CA . LYS B 1 33 ? -1.127 29.844 6.492 1 97.31 33 LYS B CA 1
ATOM 1236 C C . LYS B 1 33 ? -0.832 31.266 6.988 1 97.31 33 LYS B C 1
ATOM 1238 O O . LYS B 1 33 ? -1.441 31.734 7.957 1 97.31 33 LYS B O 1
ATOM 1243 N N . GLY B 1 34 ? 0.146 31.938 6.273 1 96.94 34 GLY B N 1
ATOM 1244 C CA . GLY B 1 34 ? 0.472 33.312 6.633 1 96.94 34 GLY B CA 1
ATOM 1245 C C . GLY B 1 34 ? 1.632 33.406 7.605 1 96.94 34 GLY B C 1
ATOM 1246 O O . GLY B 1 34 ? 2.193 34.469 7.801 1 96.94 34 GLY B O 1
ATOM 1247 N N . ASP B 1 35 ? 1.951 32.281 8.289 1 96.5 35 ASP B N 1
ATOM 1248 C CA . ASP B 1 35 ? 3.123 32.281 9.164 1 96.5 35 ASP B CA 1
ATOM 1249 C C . ASP B 1 35 ? 4.398 32.531 8.367 1 96.5 35 ASP B C 1
ATOM 1251 O O . ASP B 1 35 ? 4.527 32.125 7.223 1 96.5 35 ASP B O 1
ATOM 1255 N N . GLU B 1 36 ? 5.348 33.156 8.961 1 95.62 36 GLU B N 1
ATOM 1256 C CA . GLU B 1 36 ? 6.641 33.406 8.32 1 95.62 36 GLU B CA 1
ATOM 1257 C C . GLU B 1 36 ? 7.555 32.219 8.438 1 95.62 36 GLU B C 1
ATOM 1259 O O . GLU B 1 36 ? 7.52 31.484 9.438 1 95.62 36 GLU B O 1
ATOM 1264 N N . TYR B 1 37 ? 8.266 31.906 7.383 1 92.56 37 TYR B N 1
ATOM 1265 C CA . TYR B 1 37 ? 9.242 30.828 7.445 1 92.56 37 TYR B CA 1
ATOM 1266 C C . TYR B 1 37 ? 10.5 31.172 6.652 1 92.56 37 TYR B C 1
ATOM 1268 O O . TYR B 1 37 ? 10.445 31.984 5.719 1 92.56 37 TYR B O 1
ATOM 1276 N N . GLY B 1 38 ? 11.609 30.516 7.109 1 90.06 38 GLY B N 1
ATOM 1277 C CA . GLY B 1 38 ? 12.898 30.719 6.465 1 90.06 38 GLY B CA 1
ATOM 1278 C C . GLY B 1 38 ? 13.547 32.031 6.836 1 90.06 38 GLY B C 1
ATOM 1279 O O . GLY B 1 38 ? 12.977 32.844 7.586 1 90.06 38 GLY B O 1
ATOM 1280 N N . ASN B 1 39 ? 14.781 32.219 6.297 1 92 39 ASN B N 1
ATOM 1281 C CA . ASN B 1 39 ? 15.562 33.406 6.586 1 92 39 ASN B CA 1
ATOM 1282 C C . ASN B 1 39 ? 14.953 34.656 5.922 1 92 39 ASN B C 1
ATOM 1284 O O . ASN B 1 39 ? 15.047 35.75 6.461 1 92 39 ASN B O 1
ATOM 1288 N N . ALA B 1 40 ? 14.414 34.594 4.762 1 92.44 40 ALA B N 1
ATOM 1289 C CA . ALA B 1 40 ? 13.82 35.688 4.004 1 92.44 40 ALA B CA 1
ATOM 1290 C C . ALA B 1 40 ? 12.406 36 4.488 1 92.44 40 ALA B C 1
ATOM 1292 O O . ALA B 1 40 ? 11.688 36.781 3.875 1 92.44 40 ALA B O 1
ATOM 1293 N N . LYS B 1 41 ? 11.969 35.469 5.449 1 92.31 41 LYS B N 1
ATOM 1294 C CA . LYS B 1 41 ? 10.664 35.656 6.074 1 92.31 41 LYS B CA 1
ATOM 1295 C C . LYS B 1 41 ? 9.539 35.5 5.059 1 92.31 41 LYS B C 1
ATOM 1297 O O . LYS B 1 41 ? 8.625 36.344 4.996 1 92.31 41 LYS B O 1
ATOM 1302 N N . ARG B 1 42 ? 9.648 34.562 4.328 1 92.69 42 ARG B N 1
ATOM 1303 C CA . ARG B 1 42 ? 8.578 34.25 3.391 1 92.69 42 ARG B CA 1
ATOM 1304 C C . ARG B 1 42 ? 7.324 33.781 4.129 1 92.69 42 ARG B C 1
ATOM 1306 O O . ARG B 1 42 ? 7.402 33.312 5.262 1 92.69 42 ARG B O 1
ATOM 1313 N N . LEU B 1 43 ? 6.117 33.875 3.516 1 97 43 LEU B N 1
ATOM 1314 C CA . LEU B 1 43 ? 4.855 33.531 4.152 1 97 43 LEU B CA 1
ATOM 1315 C C . LEU B 1 43 ? 4.367 32.156 3.662 1 97 43 LEU B C 1
ATOM 1317 O O . LEU B 1 43 ? 4.418 31.891 2.463 1 97 43 LEU B O 1
ATOM 1321 N N . ARG B 1 44 ? 3.885 31.391 4.621 1 97.25 44 ARG B N 1
ATOM 1322 C CA . ARG B 1 44 ? 3.285 30.109 4.266 1 97.25 44 ARG B CA 1
ATOM 1323 C C . ARG B 1 44 ? 2.014 30.312 3.445 1 97.25 44 ARG B C 1
ATOM 1325 O O . ARG B 1 44 ? 1.167 31.141 3.793 1 97.25 44 ARG B O 1
ATOM 1332 N N . ASN B 1 45 ? 1.788 29.469 2.453 1 97.06 45 ASN B N 1
ATOM 1333 C CA . ASN B 1 45 ? 0.662 29.672 1.548 1 97.06 45 ASN B CA 1
ATOM 1334 C C . ASN B 1 45 ? -0.497 28.734 1.876 1 97.06 45 ASN B C 1
ATOM 1336 O O . ASN B 1 45 ? -1.544 28.781 1.229 1 97.06 45 ASN B O 1
ATOM 1340 N N . HIS B 1 46 ? -0.299 27.922 2.809 1 98.5 46 HIS B N 1
ATOM 1341 C CA . HIS B 1 46 ? -1.335 27.031 3.311 1 98.5 46 HIS B CA 1
ATOM 1342 C C . HIS B 1 46 ? -1.058 26.609 4.754 1 98.5 46 HIS B C 1
ATOM 1344 O O . HIS B 1 46 ? 0.023 26.891 5.281 1 98.5 46 HIS B O 1
ATOM 1350 N N . THR B 1 47 ? -2.059 26.078 5.34 1 98.56 47 THR B N 1
ATOM 1351 C CA . THR B 1 47 ? -1.893 25.484 6.66 1 98.56 47 THR B CA 1
ATOM 1352 C C . THR B 1 47 ? -1.53 24 6.539 1 98.56 47 THR B C 1
ATOM 1354 O O . THR B 1 47 ? -2.09 23.281 5.707 1 98.56 47 THR B O 1
ATOM 1357 N N . GLN B 1 48 ? -0.607 23.594 7.367 1 98.69 48 GLN B N 1
ATOM 1358 C CA . GLN B 1 48 ? -0.164 22.203 7.395 1 98.69 48 GLN B CA 1
ATOM 1359 C C . GLN B 1 48 ? -0.208 21.641 8.812 1 98.69 48 GLN B C 1
ATOM 1361 O O . GLN B 1 48 ? 0.281 22.281 9.75 1 98.69 48 GLN B O 1
ATOM 1366 N N . TRP B 1 49 ? -0.863 20.469 8.961 1 98.69 49 TRP B N 1
ATOM 1367 C CA . TRP B 1 49 ? -0.922 19.703 10.195 1 98.69 49 TRP B CA 1
ATOM 1368 C C . TRP B 1 49 ? -0.44 18.266 9.969 1 98.69 49 TRP B C 1
ATOM 1370 O O . TRP B 1 49 ? -1.02 17.531 9.172 1 98.69 49 TRP B O 1
ATOM 1380 N N . ASN B 1 50 ? 0.692 17.875 10.656 1 98.56 50 ASN B N 1
ATOM 1381 C CA . ASN B 1 50 ? 1.271 16.547 10.5 1 98.56 50 ASN B CA 1
ATOM 1382 C C . ASN B 1 50 ? 1.31 15.805 11.828 1 98.56 50 ASN B C 1
ATOM 1384 O O . ASN B 1 50 ? 1.696 16.359 12.859 1 98.56 50 ASN B O 1
ATOM 1388 N N . LEU B 1 51 ? 0.916 14.555 11.805 1 97.94 51 LEU B N 1
ATOM 1389 C CA . LEU B 1 51 ? 1.003 13.727 13 1 97.94 51 LEU B CA 1
ATOM 1390 C C . LEU B 1 51 ? 1.75 12.43 12.711 1 97.94 51 LEU B C 1
ATOM 1392 O O . LEU B 1 51 ? 1.31 11.625 11.883 1 97.94 51 LEU B O 1
ATOM 1396 N N . THR B 1 52 ? 2.844 12.188 13.25 1 96 52 THR B N 1
ATOM 1397 C CA . THR B 1 52 ? 3.59 10.938 13.273 1 96 52 THR B CA 1
ATOM 1398 C C . THR B 1 52 ? 3.555 10.312 14.664 1 96 52 THR B C 1
ATOM 1400 O O . THR B 1 52 ? 3.938 10.945 15.648 1 96 52 THR B O 1
ATOM 1403 N N . LEU B 1 53 ? 3 9.008 14.625 1 89.12 53 LEU B N 1
ATOM 1404 C CA . LEU B 1 53 ? 2.859 8.344 15.914 1 89.12 53 LEU B CA 1
ATOM 1405 C C . LEU B 1 53 ? 3.971 7.32 16.125 1 89.12 53 LEU B C 1
ATOM 1407 O O . LEU B 1 53 ? 4.418 6.68 15.164 1 89.12 53 LEU B O 1
ATOM 1411 N N . GLY B 1 54 ? 4.348 6.859 17.234 1 68.88 54 GLY B N 1
ATOM 1412 C CA . GLY B 1 54 ? 5.141 5.715 17.656 1 68.88 54 GLY B CA 1
ATOM 1413 C C . GLY B 1 54 ? 6.488 5.641 16.953 1 68.88 54 GLY B C 1
ATOM 1414 O O . GLY B 1 54 ? 6.785 4.66 16.266 1 68.88 54 GLY B O 1
ATOM 1415 N N . ARG B 1 55 ? 7.395 6.531 16.984 1 69.62 55 ARG B N 1
ATOM 1416 C CA . ARG B 1 55 ? 8.688 6.395 16.312 1 69.62 55 ARG B CA 1
ATOM 1417 C C . ARG B 1 55 ? 9.508 5.27 16.938 1 69.62 55 ARG B C 1
ATOM 1419 O O . ARG B 1 55 ? 10.727 5.383 17.062 1 69.62 55 ARG B O 1
ATOM 1426 N N . ASP B 1 56 ? 8.688 4.215 17.281 1 69.38 56 ASP B N 1
ATOM 1427 C CA . ASP B 1 56 ? 9.453 3.055 17.734 1 69.38 56 ASP B CA 1
ATOM 1428 C C . ASP B 1 56 ? 10.164 2.377 16.562 1 69.38 56 ASP B C 1
ATOM 1430 O O . ASP B 1 56 ? 9.523 1.936 15.609 1 69.38 56 ASP B O 1
ATOM 1434 N N . LYS B 1 57 ? 11.445 2.477 16.641 1 68.38 57 LYS B N 1
ATOM 1435 C CA . LYS B 1 57 ? 12.312 1.943 15.602 1 68.38 57 LYS B CA 1
ATOM 1436 C C . LYS B 1 57 ? 12.023 0.467 15.344 1 68.38 57 LYS B C 1
ATOM 1438 O O . LYS B 1 57 ? 12.359 -0.062 14.281 1 68.38 57 LYS B O 1
ATOM 1443 N N . ASN B 1 58 ? 11.266 -0.116 16.25 1 76.81 58 ASN B N 1
ATOM 1444 C CA . ASN B 1 58 ? 11 -1.541 16.094 1 76.81 58 ASN B CA 1
ATOM 1445 C C . ASN B 1 58 ? 9.625 -1.79 15.469 1 76.81 58 ASN B C 1
ATOM 1447 O O . ASN B 1 58 ? 9.266 -2.934 15.18 1 76.81 58 ASN B O 1
ATOM 1451 N N . SER B 1 59 ? 9.016 -0.688 15.148 1 83.94 59 SER B N 1
ATOM 1452 C CA . SER B 1 59 ? 7.668 -0.863 14.602 1 83.94 59 SER B CA 1
ATOM 1453 C C . SER B 1 59 ? 7.711 -1.102 13.094 1 83.94 59 SER B C 1
ATOM 1455 O O . SER B 1 59 ? 8.656 -0.69 12.422 1 83.94 59 SER B O 1
ATOM 1457 N N . SER B 1 60 ? 6.727 -1.899 12.641 1 90.31 60 SER B N 1
ATOM 1458 C CA . SER B 1 60 ? 6.578 -2.082 11.203 1 90.31 60 SER B CA 1
ATOM 1459 C C . SER B 1 60 ? 5.773 -0.945 10.586 1 90.31 60 SER B C 1
ATOM 1461 O O . SER B 1 60 ? 5.016 -0.263 11.273 1 90.31 60 SER B O 1
ATOM 1463 N N . LEU B 1 61 ? 6 -0.754 9.383 1 93.69 61 LEU B N 1
ATOM 1464 C CA . LEU B 1 61 ? 5.254 0.282 8.672 1 93.69 61 LEU B CA 1
ATOM 1465 C C . LEU B 1 61 ? 3.752 0.054 8.797 1 93.69 61 LEU B C 1
ATOM 1467 O O . LEU B 1 61 ? 2.992 1 9.023 1 93.69 61 LEU B O 1
ATOM 1471 N N . GLN B 1 62 ? 3.371 -1.206 8.695 1 94.38 62 GLN B N 1
ATOM 1472 C CA . GLN B 1 62 ? 1.95 -1.513 8.812 1 94.38 62 GLN B CA 1
ATOM 1473 C C . GLN B 1 62 ? 1.415 -1.104 10.188 1 94.38 62 GLN B C 1
ATOM 1475 O O . GLN B 1 62 ? 0.31 -0.568 10.289 1 94.38 62 GLN B O 1
ATOM 1480 N N . SER B 1 63 ? 2.15 -1.376 11.172 1 93.75 63 SER B N 1
ATOM 1481 C CA . SER B 1 63 ? 1.718 -1.001 12.516 1 93.75 63 SER B CA 1
ATOM 1482 C C . SER B 1 63 ? 1.598 0.513 12.648 1 93.75 63 SER B C 1
ATOM 1484 O O . SER B 1 63 ? 0.676 1.011 13.305 1 93.75 63 SER B O 1
ATOM 1486 N N . ASP B 1 64 ? 2.539 1.235 12.086 1 95.12 64 ASP B N 1
ATOM 1487 C CA . ASP B 1 64 ? 2.486 2.693 12.117 1 95.12 64 ASP B CA 1
ATOM 1488 C C . ASP B 1 64 ? 1.219 3.213 11.445 1 95.12 64 ASP B C 1
ATOM 1490 O O . ASP B 1 64 ? 0.547 4.102 11.969 1 95.12 64 ASP B O 1
ATOM 1494 N N . ILE B 1 65 ? 0.9 2.658 10.344 1 97 65 ILE B N 1
ATOM 1495 C CA . ILE B 1 65 ? -0.279 3.062 9.586 1 97 65 ILE B CA 1
ATOM 1496 C C . ILE B 1 65 ? -1.539 2.77 10.398 1 97 65 ILE B C 1
ATOM 1498 O O . ILE B 1 65 ? -2.424 3.621 10.516 1 97 65 ILE B O 1
ATOM 1502 N N . LEU B 1 66 ? -1.578 1.609 11.008 1 95.69 66 LEU B N 1
ATOM 1503 C CA . LEU B 1 66 ? -2.752 1.2 11.773 1 95.69 66 LEU B CA 1
ATOM 1504 C C . LEU B 1 66 ? -2.967 2.115 12.969 1 95.69 66 LEU B C 1
ATOM 1506 O O . LEU B 1 66 ? -4.105 2.422 13.328 1 95.69 66 LEU B O 1
ATOM 1510 N N . GLU B 1 67 ? -1.89 2.521 13.555 1 95.06 67 GLU B N 1
ATOM 1511 C CA . GLU B 1 67 ? -2.01 3.438 14.688 1 95.06 67 GLU B CA 1
ATOM 1512 C C . GLU B 1 67 ? -2.641 4.762 14.258 1 95.06 67 GLU B C 1
ATOM 1514 O O . GLU B 1 67 ? -3.492 5.305 14.969 1 95.06 67 GLU B O 1
ATOM 1519 N N . ILE B 1 68 ? -2.24 5.285 13.172 1 96.19 68 ILE B N 1
ATOM 1520 C CA . ILE B 1 68 ? -2.791 6.527 12.641 1 96.19 68 ILE B CA 1
ATOM 1521 C C . ILE B 1 68 ? -4.273 6.344 12.328 1 96.19 68 ILE B C 1
ATOM 1523 O O . ILE B 1 68 ? -5.098 7.199 12.656 1 96.19 68 ILE B O 1
ATOM 1527 N N . LEU B 1 69 ? -4.578 5.234 11.719 1 95.69 69 LEU B N 1
ATOM 1528 C CA . LEU B 1 69 ? -5.965 4.969 11.344 1 95.69 69 LEU B CA 1
ATOM 1529 C C . LEU B 1 69 ? -6.844 4.812 12.578 1 95.69 69 LEU B C 1
ATOM 1531 O O . LEU B 1 69 ? -7.996 5.254 12.586 1 95.69 69 LEU B O 1
ATOM 1535 N N . GLU B 1 70 ? -6.316 4.215 13.555 1 94.31 70 GLU B N 1
ATOM 1536 C CA . GLU B 1 70 ? -7.031 4.102 14.82 1 94.31 70 GLU B CA 1
ATOM 1537 C C . GLU B 1 70 ? -7.273 5.477 15.438 1 94.31 70 GLU B C 1
ATOM 1539 O O . GLU B 1 70 ? -8.367 5.758 15.93 1 94.31 70 GLU B O 1
ATOM 1544 N N . PHE B 1 71 ? -6.293 6.266 15.43 1 95.25 71 PHE B N 1
ATOM 1545 C CA . PHE B 1 71 ? -6.418 7.641 15.914 1 95.25 71 PHE B CA 1
ATOM 1546 C C . PHE B 1 71 ? -7.551 8.359 15.195 1 95.25 71 PHE B C 1
ATOM 1548 O O . PHE B 1 71 ? -8.406 8.977 15.836 1 95.25 71 PHE B O 1
ATOM 1555 N N . LEU B 1 72 ? -7.621 8.266 13.922 1 93.81 72 LEU B N 1
ATOM 1556 C CA . LEU B 1 72 ? -8.609 8.977 13.117 1 93.81 72 LEU B CA 1
ATOM 1557 C C . LEU B 1 72 ? -10.008 8.414 13.359 1 93.81 72 LEU B C 1
ATOM 1559 O O . LEU B 1 72 ? -11 9.148 13.289 1 93.81 72 LEU B O 1
ATOM 1563 N N . SER B 1 73 ? -10.023 7.133 13.586 1 90.81 73 SER B N 1
ATOM 1564 C CA . SER B 1 73 ? -11.312 6.477 13.758 1 90.81 73 SER B CA 1
ATOM 1565 C C . SER B 1 73 ? -12.047 7.012 14.984 1 90.81 73 SER B C 1
ATOM 1567 O O . SER B 1 73 ? -13.266 6.879 15.086 1 90.81 73 SER B O 1
ATOM 1569 N N . HIS B 1 74 ? -11.375 7.676 15.844 1 90.94 74 HIS B N 1
ATOM 1570 C CA . HIS B 1 74 ? -11.961 8.203 17.078 1 90.94 74 HIS B CA 1
ATOM 1571 C C . HIS B 1 74 ? -12.289 9.688 16.938 1 90.94 74 HIS B C 1
ATOM 1573 O O . HIS B 1 74 ? -12.766 10.312 17.875 1 90.94 74 HIS B O 1
ATOM 1579 N N . LYS B 1 75 ? -12.016 10.18 15.797 1 91.44 75 LYS B N 1
ATOM 1580 C CA . LYS B 1 75 ? -12.227 11.609 15.578 1 91.44 75 LYS B CA 1
ATOM 1581 C C . LYS B 1 75 ? -13.438 11.852 14.672 1 91.44 75 LYS B C 1
ATOM 1583 O O . LYS B 1 75 ? -13.805 10.992 13.875 1 91.44 75 LYS B O 1
ATOM 1588 N N . GLU B 1 76 ? -14.109 12.922 14.914 1 83.06 76 GLU B N 1
ATOM 1589 C CA . GLU B 1 76 ? -15.125 13.391 13.969 1 83.06 76 GLU B CA 1
ATOM 1590 C C . GLU B 1 76 ? -14.484 14.078 12.766 1 83.06 76 GLU B C 1
ATOM 1592 O O . GLU B 1 76 ? -13.977 15.195 12.883 1 83.06 76 GLU B O 1
ATOM 1597 N N . THR B 1 77 ? -14.492 13.391 11.586 1 80.62 77 THR B N 1
ATOM 1598 C CA . THR B 1 77 ? -13.695 13.867 10.461 1 80.62 77 THR B CA 1
ATOM 1599 C C . THR B 1 77 ? -14.586 14.43 9.359 1 80.62 77 THR B C 1
ATOM 1601 O O . THR B 1 77 ? -14.094 14.867 8.32 1 80.62 77 THR B O 1
ATOM 1604 N N . ASP B 1 78 ? -15.828 14.438 9.547 1 79.62 78 ASP B N 1
ATOM 1605 C CA . ASP B 1 78 ? -16.734 14.836 8.469 1 79.62 78 ASP B CA 1
ATOM 1606 C C . ASP B 1 78 ? -16.391 16.234 7.957 1 79.62 78 ASP B C 1
ATOM 1608 O O . ASP B 1 78 ? -16.281 16.453 6.746 1 79.62 78 ASP B O 1
ATOM 1612 N N . ASN B 1 79 ? -16.234 17.172 8.805 1 83.44 79 ASN B N 1
ATOM 1613 C CA . ASN B 1 79 ? -15.953 18.547 8.398 1 83.44 79 ASN B CA 1
ATOM 1614 C C . ASN B 1 79 ? -14.516 18.703 7.934 1 83.44 79 ASN B C 1
ATOM 1616 O O . ASN B 1 79 ? -14.211 19.578 7.121 1 83.44 79 ASN B O 1
ATOM 1620 N N . 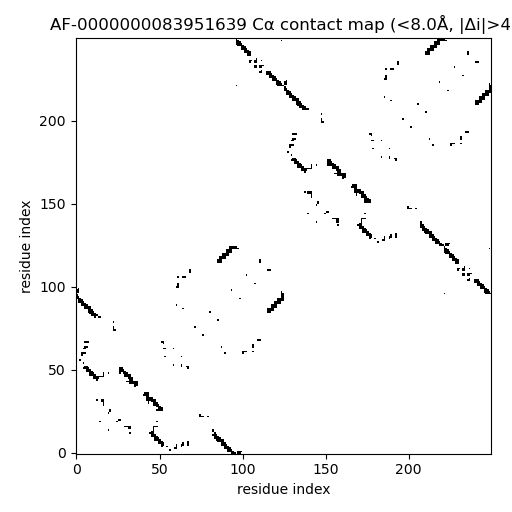LEU B 1 80 ? -13.703 17.859 8.328 1 88.19 80 LEU B N 1
ATOM 1621 C CA . LEU B 1 80 ? -12.281 17.922 8.008 1 88.19 80 LEU B CA 1
ATOM 1622 C C . LEU B 1 80 ? -12.047 17.656 6.523 1 88.19 80 LEU B C 1
ATOM 1624 O O . LEU B 1 80 ? -11.352 18.422 5.855 1 88.19 80 LEU B O 1
ATOM 1628 N N . PHE B 1 81 ? -12.742 16.688 6.004 1 88.56 81 PHE B N 1
ATOM 1629 C CA . PHE B 1 81 ? -12.516 16.25 4.629 1 88.56 81 PHE B CA 1
ATOM 1630 C C . PHE B 1 81 ? -13.125 17.234 3.643 1 88.56 81 PHE B C 1
ATOM 1632 O O . PHE B 1 81 ? -12.758 17.25 2.463 1 88.56 81 PHE B O 1
ATOM 1639 N N . GLU B 1 82 ? -13.992 18.047 4.145 1 89.62 82 GLU B N 1
ATOM 1640 C CA . GLU B 1 82 ? -14.609 19.062 3.293 1 89.62 82 GLU B CA 1
ATOM 1641 C C . GLU B 1 82 ? -13.688 20.266 3.109 1 89.62 82 GLU B C 1
ATOM 1643 O O . GLU B 1 82 ? -13.648 20.875 2.033 1 89.62 82 GLU B O 1
ATOM 1648 N N . GLU B 1 83 ? -12.906 20.547 4.082 1 92.12 83 GLU B N 1
ATOM 1649 C CA . GLU B 1 83 ? -12.164 21.797 4.082 1 92.12 83 GLU B CA 1
ATOM 1650 C C . GLU B 1 83 ? -10.664 21.547 3.943 1 92.12 83 GLU B C 1
ATOM 1652 O O . GLU B 1 83 ? -9.883 22.484 3.762 1 92.12 83 GLU B O 1
ATOM 1657 N N . CYS B 1 84 ? -10.312 20.297 3.988 1 96.94 84 CYS B N 1
ATOM 1658 C CA . CYS B 1 84 ? -8.891 19.969 4 1 96.94 84 CYS B CA 1
ATOM 1659 C C . CYS B 1 84 ? -8.586 18.812 3.051 1 96.94 84 CYS B C 1
ATOM 1661 O O . CYS B 1 84 ? -9.477 18.031 2.711 1 96.94 84 CYS B O 1
ATOM 1663 N N . SER B 1 85 ? -7.363 18.797 2.617 1 96.62 85 SER B N 1
ATOM 1664 C CA . SER B 1 85 ? -6.801 17.609 1.996 1 96.62 85 SER B CA 1
ATOM 1665 C C . SER B 1 85 ? -6.102 16.734 3.027 1 96.62 85 SER B C 1
ATOM 1667 O O . SER B 1 85 ? -5.27 17.203 3.797 1 96.62 85 SER B O 1
ATOM 1669 N N . VAL B 1 86 ? -6.477 15.508 3.094 1 97 86 VAL B N 1
ATOM 1670 C CA . VAL B 1 86 ? -5.941 14.594 4.094 1 97 86 VAL B CA 1
ATOM 1671 C C . VAL B 1 86 ? -5.348 13.359 3.408 1 97 86 VAL B C 1
ATOM 1673 O O . VAL B 1 86 ? -5.941 12.82 2.475 1 97 86 VAL B O 1
ATOM 1676 N N . ASP B 1 87 ? -4.141 12.945 3.809 1 97.81 87 ASP B N 1
ATOM 1677 C CA . ASP B 1 87 ? -3.545 11.719 3.287 1 97.81 87 ASP B CA 1
ATOM 1678 C C . ASP B 1 87 ? -2.586 11.094 4.301 1 97.81 87 ASP B C 1
ATOM 1680 O O . ASP B 1 87 ? -2.346 11.672 5.367 1 97.81 87 ASP B O 1
ATOM 1684 N N . ILE B 1 88 ? -2.182 9.883 4.047 1 98.25 88 ILE B N 1
ATOM 1685 C CA . ILE B 1 88 ? -1.101 9.258 4.797 1 98.25 88 ILE B CA 1
ATOM 1686 C C . ILE B 1 88 ? 0.168 9.227 3.945 1 98.25 88 ILE B C 1
ATOM 1688 O O . ILE B 1 88 ? 0.142 8.781 2.797 1 98.25 88 ILE B O 1
ATOM 1692 N N . PHE B 1 89 ? 1.201 9.75 4.488 1 98.31 89 PHE B N 1
ATOM 1693 C CA . PHE B 1 89 ? 2.502 9.758 3.832 1 98.31 89 PHE B CA 1
ATOM 1694 C C . PHE B 1 89 ? 3.471 8.812 4.539 1 98.31 89 PHE B C 1
ATOM 1696 O O . PHE B 1 89 ? 3.701 8.938 5.742 1 98.31 89 PHE B O 1
ATOM 1703 N N . CYS B 1 90 ? 4.047 7.859 3.748 1 97.5 90 CYS B N 1
ATOM 1704 C CA . CYS B 1 90 ? 4.98 6.887 4.305 1 97.5 90 CYS B CA 1
ATOM 1705 C C . CYS B 1 90 ? 6.383 7.09 3.738 1 97.5 90 CYS B C 1
ATOM 1707 O O . CYS B 1 90 ? 6.57 7.086 2.521 1 97.5 90 CYS B O 1
ATOM 1709 N N . MET B 1 91 ? 7.246 7.25 4.602 1 95 91 MET B N 1
ATOM 1710 C CA . MET B 1 91 ? 8.656 7.324 4.234 1 95 91 MET B CA 1
ATOM 1711 C C . MET B 1 91 ? 9.367 6 4.52 1 95 91 MET B C 1
ATOM 1713 O O . MET B 1 91 ? 9.18 5.41 5.586 1 95 91 MET B O 1
ATOM 1717 N N . LEU B 1 92 ? 10.062 5.527 3.551 1 94.5 92 LEU B N 1
ATOM 1718 C CA . LEU B 1 92 ? 10.883 4.332 3.699 1 94.5 92 LEU B CA 1
ATOM 1719 C C . LEU B 1 92 ? 12.328 4.613 3.299 1 94.5 92 LEU B C 1
ATOM 1721 O O . LEU B 1 92 ? 12.594 5.086 2.191 1 94.5 92 LEU B O 1
ATOM 1725 N N . SER B 1 93 ? 13.227 4.359 4.184 1 93.06 93 SER B N 1
ATOM 1726 C CA . SER B 1 93 ? 14.648 4.551 3.922 1 93.06 93 SER B CA 1
ATOM 1727 C C . SER B 1 93 ? 15.438 3.27 4.168 1 93.06 93 SER B C 1
ATOM 1729 O O . SER B 1 93 ? 15.203 2.572 5.16 1 93.06 93 SER B O 1
ATOM 1731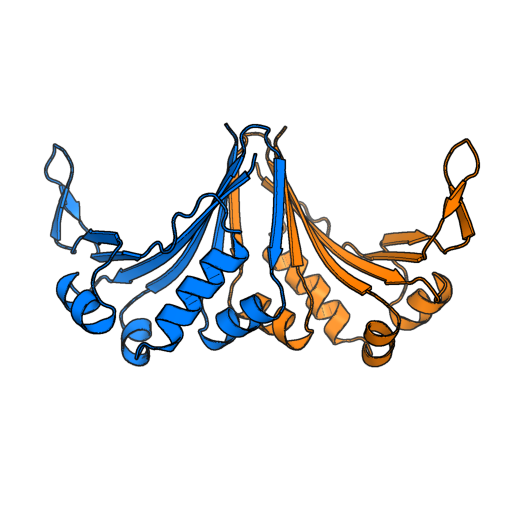 N N . SER B 1 94 ? 16.25 2.896 3.281 1 92.25 94 SER B N 1
ATOM 1732 C CA . SER B 1 94 ? 17.062 1.686 3.393 1 92.25 94 SER B CA 1
ATOM 1733 C C . SER B 1 94 ? 18.547 1.991 3.221 1 92.25 94 SER B C 1
ATOM 1735 O O . SER B 1 94 ? 18.922 2.807 2.377 1 92.25 94 SER B O 1
ATOM 1737 N N . ASP B 1 95 ? 19.453 1.285 3.947 1 89.44 95 ASP B N 1
ATOM 1738 C CA . ASP B 1 95 ? 20.891 1.497 3.875 1 89.44 95 ASP B CA 1
ATOM 1739 C C . ASP B 1 95 ? 21.516 0.628 2.787 1 89.44 95 ASP B C 1
ATOM 1741 O O . ASP B 1 95 ? 22.641 0.894 2.344 1 89.44 95 ASP B O 1
ATOM 1745 N N . ASN B 1 96 ? 20.906 -0.33 2.361 1 90.06 96 ASN B N 1
ATOM 1746 C CA . ASN B 1 96 ? 21.484 -1.238 1.376 1 90.06 96 ASN B CA 1
ATOM 1747 C C . ASN B 1 96 ? 20.719 -1.206 0.061 1 90.06 96 ASN B C 1
ATOM 1749 O O . ASN B 1 96 ? 20.938 -2.039 -0.817 1 90.06 96 ASN B O 1
ATOM 1753 N N . GLY B 1 97 ? 19.812 -0.401 -0.039 1 90.19 97 GLY B N 1
ATOM 1754 C CA . GLY B 1 97 ? 19.078 -0.185 -1.277 1 90.19 97 GLY B CA 1
ATOM 1755 C C . GLY B 1 97 ? 17.953 -1.187 -1.491 1 90.19 97 GLY B C 1
ATOM 1756 O O . GLY B 1 97 ? 17.406 -1.29 -2.592 1 90.19 97 GLY B O 1
ATOM 1757 N N . GLN B 1 98 ? 17.641 -1.902 -0.447 1 91.94 98 GLN B N 1
ATOM 1758 C CA . GLN B 1 98 ? 16.578 -2.895 -0.548 1 91.94 98 GLN B CA 1
ATOM 1759 C C . GLN B 1 98 ? 15.594 -2.771 0.615 1 91.94 98 GLN B C 1
ATOM 1761 O O . GLN B 1 98 ? 15.945 -2.234 1.669 1 91.94 98 GLN B O 1
ATOM 1766 N N . GLY B 1 99 ? 14.359 -3.229 0.442 1 92.62 99 GLY B N 1
ATOM 1767 C CA . GLY B 1 99 ? 13.336 -3.246 1.48 1 92.62 99 GLY B CA 1
ATOM 1768 C C . GLY B 1 99 ? 12.023 -3.834 1.014 1 92.62 99 GLY B C 1
ATOM 1769 O O . GLY B 1 99 ? 11.75 -3.883 -0.187 1 92.62 99 GLY B O 1
ATOM 1770 N N . SER B 1 100 ? 11.32 -4.281 2.004 1 95.06 100 SER B N 1
ATOM 1771 C CA . SER B 1 100 ? 10.023 -4.887 1.707 1 95.06 100 SER B CA 1
ATOM 1772 C C . SER B 1 100 ? 9.031 -4.641 2.836 1 95.06 100 SER B C 1
ATOM 1774 O O . SER B 1 100 ? 9.422 -4.496 3.996 1 95.06 100 SER B O 1
ATOM 1776 N N . PHE B 1 101 ? 7.785 -4.555 2.441 1 95.19 101 PHE B N 1
ATOM 1777 C CA . PHE B 1 101 ? 6.715 -4.52 3.432 1 95.19 101 PHE B CA 1
ATOM 1778 C C . PHE B 1 101 ? 5.402 -5.004 2.826 1 95.19 101 PHE B C 1
ATOM 1780 O O . PHE B 1 101 ? 5.254 -5.047 1.604 1 95.19 101 PHE B O 1
ATOM 1787 N N . THR B 1 102 ? 4.484 -5.359 3.697 1 97.12 102 THR B N 1
ATOM 1788 C CA . THR B 1 102 ? 3.189 -5.898 3.297 1 97.12 102 THR B CA 1
ATOM 1789 C C . THR B 1 102 ? 2.053 -5.137 3.973 1 97.12 102 THR B C 1
ATOM 1791 O O . THR B 1 102 ? 2.158 -4.766 5.145 1 97.12 102 THR B O 1
ATOM 1794 N N . LEU B 1 103 ? 1.032 -4.879 3.209 1 97.19 103 LEU B N 1
ATOM 1795 C CA . LEU B 1 103 ? -0.245 -4.434 3.756 1 97.19 103 LEU B CA 1
ATOM 1796 C C . LEU B 1 103 ? -1.279 -5.555 3.699 1 97.19 103 LEU B C 1
ATOM 1798 O O . LEU B 1 103 ? -1.46 -6.184 2.656 1 97.19 103 LEU B O 1
ATOM 1802 N N . ASP B 1 104 ? -1.863 -5.711 4.797 1 95.62 104 ASP B N 1
ATOM 1803 C CA . ASP B 1 104 ? -2.883 -6.754 4.793 1 95.62 104 ASP B CA 1
ATOM 1804 C C . ASP B 1 104 ? -4.281 -6.156 4.645 1 95.62 104 ASP B C 1
ATOM 1806 O O . ASP B 1 104 ? -4.426 -4.953 4.418 1 95.62 104 ASP B O 1
ATOM 1810 N N . GLN B 1 105 ? -5.242 -7.047 4.727 1 93.5 105 GLN B N 1
ATOM 1811 C CA . GLN B 1 105 ? -6.633 -6.668 4.496 1 93.5 105 GLN B CA 1
ATOM 1812 C C . GLN B 1 105 ? -7.094 -5.633 5.512 1 93.5 105 GLN B C 1
ATOM 1814 O O . GLN B 1 105 ? -7.879 -4.738 5.184 1 93.5 105 GLN B O 1
ATOM 1819 N N . ASN B 1 106 ? -6.637 -5.75 6.68 1 94.56 106 ASN B N 1
ATOM 1820 C CA . ASN B 1 106 ? -7.07 -4.84 7.734 1 94.56 106 ASN B CA 1
ATOM 1821 C C . ASN B 1 106 ? -6.707 -3.395 7.406 1 94.56 106 ASN B C 1
ATOM 1823 O O . ASN B 1 106 ? -7.543 -2.498 7.523 1 94.56 106 ASN B O 1
ATOM 1827 N N . VAL B 1 107 ? -5.496 -3.199 6.98 1 96.25 107 VAL B N 1
ATOM 1828 C CA . VAL B 1 107 ? -5.039 -1.855 6.648 1 96.25 107 VAL B CA 1
ATOM 1829 C C . VAL B 1 107 ? -5.824 -1.322 5.453 1 96.25 107 VAL B C 1
ATOM 1831 O O . VAL B 1 107 ? -6.324 -0.196 5.48 1 96.25 107 VAL B O 1
ATOM 1834 N N . CYS B 1 108 ? -6.004 -2.137 4.469 1 96.25 108 CYS B N 1
ATOM 1835 C CA . CYS B 1 108 ? -6.691 -1.696 3.262 1 96.25 108 CYS B CA 1
ATOM 1836 C C . CYS B 1 108 ? -8.156 -1.396 3.547 1 96.25 108 CYS B C 1
ATOM 1838 O O . CYS B 1 108 ? -8.727 -0.456 2.986 1 96.25 108 CYS B O 1
ATOM 1840 N N . ASP B 1 109 ? -8.75 -2.131 4.402 1 94.75 109 ASP B N 1
ATOM 1841 C CA . ASP B 1 109 ? -10.141 -1.907 4.797 1 94.75 109 ASP B CA 1
ATOM 1842 C C . ASP B 1 109 ? -10.305 -0.545 5.465 1 94.75 109 ASP B C 1
ATOM 1844 O O . ASP B 1 109 ? -11.219 0.213 5.121 1 94.75 109 ASP B O 1
ATOM 1848 N N . LYS B 1 110 ? -9.484 -0.296 6.367 1 94.69 110 LYS B N 1
ATOM 1849 C CA . LYS B 1 110 ? -9.578 0.96 7.105 1 94.69 110 LYS B CA 1
ATOM 1850 C C . LYS B 1 110 ? -9.289 2.152 6.195 1 94.69 110 LYS B C 1
ATOM 1852 O O . LYS B 1 110 ? -9.961 3.18 6.281 1 94.69 110 LYS B O 1
ATOM 1857 N N . LEU B 1 111 ? -8.297 2.02 5.328 1 95.44 111 LEU B N 1
ATOM 1858 C CA . LEU B 1 111 ? -7.988 3.078 4.371 1 95.44 111 LEU B CA 1
ATOM 1859 C C . LEU B 1 111 ? -9.18 3.346 3.457 1 95.44 111 LEU B C 1
ATOM 1861 O O . LEU B 1 111 ? -9.508 4.5 3.178 1 95.44 111 LEU B O 1
ATOM 1865 N N . SER B 1 112 ? -9.758 2.297 3.029 1 93.5 112 SER B N 1
ATOM 1866 C CA . SER B 1 112 ? -10.906 2.414 2.137 1 93.5 112 SER B CA 1
ATOM 1867 C C . SER B 1 112 ? -12.078 3.107 2.828 1 93.5 112 SER B C 1
ATOM 1869 O O . SER B 1 112 ? -12.695 4.008 2.258 1 93.5 112 SER B O 1
ATOM 1871 N N . LYS B 1 113 ? -12.414 2.752 3.994 1 90.75 113 LYS B N 1
ATOM 1872 C CA . LYS B 1 113 ? -13.523 3.311 4.758 1 90.75 113 LYS B CA 1
ATOM 1873 C C . LYS B 1 113 ? -13.344 4.809 4.973 1 90.75 113 LYS B C 1
ATOM 1875 O O . LYS B 1 113 ? -14.312 5.57 4.898 1 90.75 113 LYS B O 1
ATOM 1880 N N . LEU B 1 114 ? -12.109 5.184 5.18 1 90.75 114 LEU B N 1
ATOM 1881 C CA . LEU B 1 114 ? -11.828 6.586 5.465 1 90.75 114 LEU B CA 1
ATOM 1882 C C . LEU B 1 114 ? -11.539 7.355 4.184 1 90.75 114 LEU B C 1
ATOM 1884 O O . LEU B 1 114 ? -11.336 8.57 4.215 1 90.75 114 LEU B O 1
ATOM 1888 N N . LYS B 1 115 ? -11.445 6.641 3.078 1 90.25 115 LYS B N 1
ATOM 1889 C CA . LYS B 1 115 ? -11.195 7.207 1.755 1 90.25 115 LYS B CA 1
ATOM 1890 C C . LYS B 1 115 ? -9.891 7.992 1.729 1 90.25 115 LYS B C 1
ATOM 1892 O O . LYS B 1 115 ? -9.828 9.094 1.184 1 90.25 115 LYS B O 1
ATOM 1897 N N . LEU B 1 116 ? -8.891 7.477 2.324 1 95.06 116 LEU B N 1
ATOM 1898 C CA . LEU B 1 116 ? -7.609 8.172 2.424 1 95.06 116 LEU B CA 1
ATOM 1899 C C . LEU B 1 116 ? -6.625 7.645 1.385 1 95.06 116 LEU B C 1
ATOM 1901 O O . LEU B 1 116 ? -6.375 6.441 1.312 1 95.06 116 LEU B O 1
ATOM 1905 N N . PRO B 1 117 ? -6.125 8.555 0.606 1 97.19 117 PRO B N 1
ATOM 1906 C CA . PRO B 1 117 ? -4.973 8.117 -0.185 1 97.19 117 PRO B CA 1
ATOM 1907 C C . PRO B 1 117 ? -3.721 7.902 0.664 1 97.19 117 PRO B C 1
ATOM 1909 O O . PRO B 1 117 ? -3.562 8.539 1.709 1 97.19 117 PRO B O 1
ATOM 1912 N N . ILE B 1 118 ? -2.881 6.973 0.228 1 98.38 118 ILE B N 1
ATOM 1913 C CA . ILE B 1 118 ? -1.639 6.699 0.942 1 98.38 118 ILE B CA 1
ATOM 1914 C C . ILE B 1 118 ? -0.465 6.727 -0.034 1 98.38 118 ILE B C 1
ATOM 1916 O O . ILE B 1 118 ? -0.533 6.129 -1.112 1 98.38 118 ILE B O 1
ATOM 1920 N N . THR B 1 119 ? 0.538 7.465 0.302 1 98.31 119 THR B N 1
ATOM 1921 C CA . THR B 1 119 ? 1.721 7.625 -0.536 1 98.31 119 THR B CA 1
ATOM 1922 C C . THR B 1 119 ? 2.941 6.992 0.127 1 98.31 119 THR B C 1
ATOM 1924 O O . THR B 1 119 ? 3.158 7.16 1.328 1 98.31 119 THR B O 1
ATOM 1927 N N . PHE B 1 120 ? 3.684 6.254 -0.65 1 97.56 120 PHE B N 1
ATOM 1928 C CA . PHE B 1 120 ? 4.945 5.664 -0.212 1 97.56 120 PHE B CA 1
ATOM 1929 C C . PHE B 1 120 ? 6.125 6.316 -0.924 1 97.56 120 PHE B C 1
ATOM 1931 O O . PHE B 1 120 ? 6.16 6.367 -2.154 1 97.56 120 PHE B O 1
ATOM 1938 N N . ASP B 1 121 ? 6.992 6.844 -0.151 1 96.25 121 ASP B N 1
ATOM 1939 C CA . ASP B 1 121 ? 8.195 7.488 -0.658 1 96.25 121 ASP B CA 1
ATOM 1940 C C . ASP B 1 121 ? 9.453 6.754 -0.194 1 96.25 121 ASP B C 1
ATOM 1942 O O . ASP B 1 121 ? 9.758 6.719 1.001 1 96.25 121 ASP B O 1
ATOM 1946 N N . PHE B 1 122 ? 10.172 6.184 -1.126 1 94.81 122 PHE B N 1
ATOM 1947 C CA . PHE B 1 122 ? 11.367 5.402 -0.814 1 94.81 122 PHE B CA 1
ATOM 1948 C C . PHE B 1 122 ? 12.625 6.18 -1.171 1 94.81 122 PHE B C 1
ATOM 1950 O O . PHE B 1 122 ? 12.688 6.832 -2.215 1 94.81 122 PHE B O 1
ATOM 1957 N N . TYR B 1 123 ? 13.547 6.082 -0.252 1 91.75 123 TYR B N 1
ATOM 1958 C CA . TYR B 1 123 ? 14.867 6.68 -0.442 1 91.75 123 TYR B CA 1
ATOM 1959 C C . TYR B 1 123 ? 15.969 5.723 -0.003 1 91.75 123 TYR B C 1
ATOM 1961 O O . TYR B 1 123 ? 15.828 5.027 1.006 1 91.75 123 TYR B O 1
ATOM 1969 N N . SER B 1 124 ? 16.906 5.52 -0.897 1 88.12 124 SER B N 1
ATOM 1970 C CA . SER B 1 124 ? 18.062 4.738 -0.48 1 88.12 124 SER B CA 1
ATOM 1971 C C . SER B 1 124 ? 19.328 5.586 -0.489 1 88.12 124 SER B C 1
ATOM 1973 O O . SER B 1 124 ? 19.516 6.441 -1.358 1 88.12 124 SER B O 1
ATOM 1975 N N . ASP B 1 125 ? 20.062 5.531 0.553 1 73.31 125 ASP B N 1
ATOM 1976 C CA . ASP B 1 125 ? 21.359 6.195 0.65 1 73.31 125 ASP B CA 1
ATOM 1977 C C . ASP B 1 125 ? 22.438 5.391 -0.064 1 73.31 125 ASP B C 1
ATOM 1979 O O . ASP B 1 125 ? 22.391 4.16 -0.103 1 73.31 125 ASP B O 1
#

pLDDT: mean 93.17, std 6.41, range [68.38, 98.69]

Secondary structure (DSSP, 8-state):
-EEEEEEEEEEESS--HHHHHHHH---SEEE-TT-EETTTTEEPSSEEEEEE----TT--HHHHHHHHHHHHHTS--HHHHHHSEEEEEEEEEESSSEEEEEE-HHHHHHHHHHT--EEEEEEE-/-EEEEEEEEEEESS--HHHHHHHH---SEEE-TT-EETTTTEEPSSEEEEEE----TT--HHHHHHHHHHHHHTS--HHHHHHSEEEEEEEEEESSSEEEEEE-HHHHHHHHHHT--EEEEEEE-

Radius of gyration: 21.24 Å; Cα contacts (8 Å, |Δi|>4): 533; chains: 2; bounding box: 38×68×39 Å

Organism: NCBI:txid38313

Nearest PDB structures (foldseek):
  2kt5-assembly1_A  TM=3.612E-01  e=5.679E-01  Mus musculus
  2dgs-assembly1_A  TM=3.305E-01  e=1.133E+00  Homo sapiens
  3m05-assembly1_B  TM=2.197E-01  e=3.511E+00  Pediococcus pentosaceus ATCC 25745
  6xpf-assembly1_B  TM=2.664E-01  e=6.179E+00  Homo sapiens
  2kt5-assembly1_A  TM=3.612E-01  e=5.670E-01  Mus musculus

Solvent-accessible surface area (backbone atoms only — not comparable to full-atom values): 13086 Å² total; per-residue (Å²): 95,69,48,56,48,37,28,44,38,36,35,21,80,78,49,44,43,67,60,48,28,74,63,74,43,84,56,73,46,71,43,29,46,64,39,68,45,74,94,82,54,42,62,35,86,38,13,37,42,29,39,60,64,74,91,48,86,84,54,48,55,54,57,37,46,49,53,53,50,53,56,52,71,74,42,84,52,74,68,49,64,74,59,31,51,62,37,37,44,29,46,36,37,15,63,72,22,44,44,70,52,59,46,44,34,68,56,26,40,54,34,27,75,68,56,35,35,38,33,44,38,39,41,31,104,96,68,47,57,46,37,28,43,39,38,35,22,81,78,48,44,42,67,58,49,30,74,61,73,44,83,55,72,45,71,43,29,47,63,39,69,45,76,92,83,55,41,62,35,87,37,12,37,41,28,38,60,64,74,88,48,87,84,52,50,56,54,57,36,47,46,51,53,51,54,56,52,70,75,42,83,52,73,70,48,62,74,59,29,53,61,37,37,44,28,45,36,36,17,65,72,22,43,42,71,53,59,45,43,34,68,55,26,40,53,34,27,76,68,56,35,35,38,34,45,38,40,39,31,105